Protein AF-A0A6C0EZQ1-F1 (afdb_monomer_lite)

Structure (mmCIF, N/CA/C/O backbone):
data_AF-A0A6C0EZQ1-F1
#
_entry.id   AF-A0A6C0EZQ1-F1
#
loop_
_atom_site.group_PDB
_atom_site.id
_atom_site.type_symbol
_atom_site.label_atom_id
_atom_site.label_alt_id
_atom_site.label_comp_id
_atom_site.label_asym_id
_atom_site.label_entity_id
_atom_site.label_seq_id
_atom_site.pdbx_PDB_ins_code
_atom_site.Cartn_x
_atom_site.Cartn_y
_atom_site.Cartn_z
_atom_site.occupancy
_atom_site.B_iso_or_equiv
_atom_site.auth_seq_id
_atom_site.auth_comp_id
_atom_site.auth_asym_id
_atom_site.auth_atom_id
_atom_site.pdbx_PDB_model_num
ATOM 1 N N . MET A 1 1 ? 36.640 -29.326 -42.070 1.00 34.00 1 MET A N 1
ATOM 2 C CA . MET A 1 1 ? 37.206 -28.057 -42.547 1.00 34.00 1 MET A CA 1
ATOM 3 C C . MET A 1 1 ? 36.224 -26.948 -42.187 1.00 34.00 1 MET A C 1
ATOM 5 O O . MET A 1 1 ? 35.207 -26.852 -42.849 1.00 34.00 1 MET A O 1
ATOM 9 N N . ASP A 1 2 ? 36.306 -26.171 -41.113 1.00 31.20 2 ASP A N 1
ATOM 10 C CA . ASP A 1 2 ? 37.111 -26.164 -39.890 1.00 31.20 2 ASP A CA 1
ATOM 11 C C . ASP A 1 2 ? 36.232 -25.531 -38.796 1.00 31.20 2 ASP A C 1
ATOM 13 O O . ASP A 1 2 ? 35.570 -24.521 -39.031 1.00 31.20 2 ASP A O 1
ATOM 17 N N . ARG A 1 3 ? 36.171 -26.154 -37.611 1.00 31.70 3 ARG A N 1
ATOM 18 C CA . ARG A 1 3 ? 35.520 -25.576 -36.426 1.00 31.70 3 ARG A CA 1
ATOM 19 C C . ARG A 1 3 ? 36.574 -24.779 -35.665 1.00 31.70 3 ARG A C 1
ATOM 21 O O . ARG A 1 3 ? 37.400 -25.371 -34.977 1.00 31.70 3 ARG A O 1
ATOM 28 N N . ASN A 1 4 ? 36.532 -23.455 -35.758 1.00 32.19 4 ASN A N 1
ATOM 29 C CA . ASN A 1 4 ? 37.376 -22.592 -34.936 1.00 32.19 4 ASN A CA 1
ATOM 30 C C . ASN A 1 4 ? 36.758 -22.441 -33.538 1.00 32.19 4 ASN A C 1
ATOM 32 O O . ASN A 1 4 ? 35.919 -21.577 -33.299 1.00 32.19 4 ASN A O 1
ATOM 36 N N . ASN A 1 5 ? 37.183 -23.310 -32.618 1.00 31.12 5 ASN A N 1
ATOM 37 C CA . ASN A 1 5 ? 37.014 -23.129 -31.178 1.00 31.12 5 ASN A CA 1
ATOM 38 C C . ASN A 1 5 ? 38.005 -22.061 -30.696 1.00 31.12 5 ASN A C 1
ATOM 40 O O . ASN A 1 5 ? 39.205 -22.319 -30.627 1.00 31.12 5 ASN A O 1
ATOM 44 N N . VAL A 1 6 ? 37.513 -20.878 -30.327 1.00 30.47 6 VAL A N 1
ATOM 45 C CA . VAL A 1 6 ? 38.309 -19.890 -29.587 1.00 30.47 6 VAL A CA 1
ATOM 46 C C . VAL A 1 6 ? 38.124 -20.155 -28.095 1.00 30.47 6 VAL A C 1
ATOM 48 O O . VAL A 1 6 ? 37.105 -19.815 -27.499 1.00 30.47 6 VAL A O 1
ATOM 51 N N . SER A 1 7 ? 39.112 -20.810 -27.494 1.00 25.14 7 SER A N 1
ATOM 52 C CA . SER A 1 7 ? 39.242 -20.987 -26.049 1.00 25.14 7 SER A CA 1
ATOM 53 C C . SER A 1 7 ? 39.845 -19.728 -25.421 1.00 25.14 7 SER A C 1
ATOM 55 O O . SER A 1 7 ? 41.022 -19.437 -25.636 1.00 25.14 7 SER A O 1
ATOM 57 N N . TYR A 1 8 ? 39.073 -18.994 -24.617 1.00 28.89 8 TYR A N 1
ATOM 58 C CA . TYR A 1 8 ? 39.618 -17.942 -23.756 1.00 28.89 8 TYR A CA 1
ATOM 59 C C . TYR A 1 8 ? 40.096 -18.546 -22.429 1.00 28.89 8 TYR A C 1
ATOM 61 O O . TYR A 1 8 ? 39.309 -19.064 -21.640 1.00 28.89 8 TYR A O 1
ATOM 69 N N . SER A 1 9 ? 41.407 -18.473 -22.200 1.00 27.52 9 SER A N 1
ATOM 70 C CA . SER A 1 9 ? 42.063 -18.758 -20.921 1.00 27.52 9 SER A CA 1
ATOM 71 C C . SER A 1 9 ? 41.805 -17.602 -19.946 1.00 27.52 9 SER A C 1
ATOM 73 O O . SER A 1 9 ? 42.216 -16.470 -20.203 1.00 27.52 9 SER A O 1
ATOM 75 N N . ILE A 1 10 ? 41.107 -17.867 -18.836 1.00 30.14 10 ILE A N 1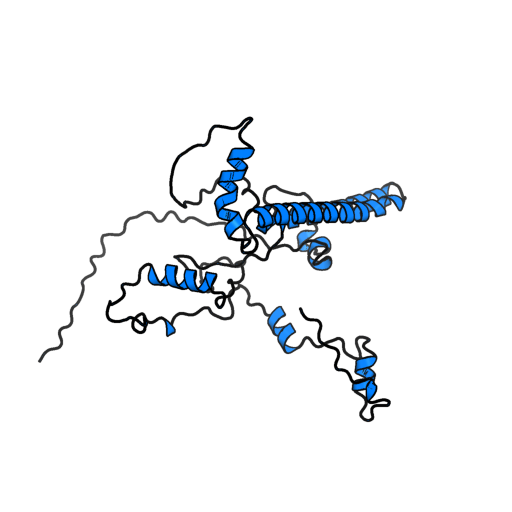
ATOM 76 C CA . ILE A 1 10 ? 40.959 -16.914 -17.728 1.00 30.14 10 ILE A CA 1
ATOM 77 C C . ILE A 1 10 ? 42.121 -17.139 -16.756 1.00 30.14 10 ILE A C 1
ATOM 79 O O . ILE A 1 10 ? 42.216 -18.179 -16.112 1.00 30.14 10 ILE A O 1
ATOM 83 N N . ASN A 1 11 ? 43.005 -16.146 -16.650 1.00 29.52 11 ASN A N 1
ATOM 84 C CA . ASN A 1 11 ? 44.080 -16.100 -15.661 1.00 29.52 11 ASN A CA 1
ATOM 85 C C . ASN A 1 11 ? 43.484 -15.827 -14.256 1.00 29.52 11 ASN A C 1
ATOM 87 O O . ASN A 1 11 ? 42.870 -14.773 -14.070 1.00 29.52 11 ASN A O 1
ATOM 91 N N . PRO A 1 12 ? 43.642 -16.724 -13.262 1.00 28.41 12 PRO A N 1
ATOM 92 C CA . PRO A 1 12 ? 42.919 -16.649 -11.988 1.00 28.41 12 PRO A CA 1
ATOM 93 C C . PRO A 1 12 ? 43.487 -15.648 -10.961 1.00 28.41 12 PRO A C 1
ATOM 95 O O . PRO A 1 12 ? 42.938 -15.527 -9.870 1.00 28.41 12 PRO A O 1
ATOM 98 N N . ASN A 1 13 ? 44.538 -14.884 -11.277 1.00 34.19 13 ASN A N 1
ATOM 99 C CA . ASN A 1 13 ? 45.285 -14.109 -10.271 1.00 34.19 13 ASN A CA 1
ATOM 100 C C . ASN A 1 13 ? 45.072 -12.585 -10.301 1.00 34.19 13 ASN A C 1
ATOM 102 O O . ASN A 1 13 ? 45.995 -11.818 -10.032 1.00 34.19 13 ASN A O 1
ATOM 106 N N . LYS A 1 14 ? 43.851 -12.108 -10.572 1.00 32.97 14 LYS A N 1
ATOM 107 C CA . LYS A 1 14 ? 43.517 -10.683 -10.384 1.00 32.97 14 LYS A CA 1
ATOM 108 C C . LYS A 1 14 ? 42.165 -10.493 -9.699 1.00 32.97 14 LYS A C 1
ATOM 110 O O . LYS A 1 14 ? 41.214 -9.992 -10.287 1.00 32.97 14 LYS A O 1
ATOM 115 N N . ILE A 1 15 ? 42.105 -10.891 -8.431 1.00 25.48 15 ILE A N 1
ATOM 116 C CA . ILE A 1 15 ? 41.024 -10.546 -7.502 1.00 25.48 15 ILE A CA 1
ATOM 117 C C . ILE A 1 15 ? 41.473 -9.293 -6.733 1.00 25.48 15 ILE A C 1
ATOM 119 O O . ILE A 1 15 ? 42.410 -9.391 -5.940 1.00 25.48 15 ILE A O 1
ATOM 123 N N . PRO A 1 16 ? 40.856 -8.110 -6.914 1.00 27.97 16 PRO A N 1
ATOM 124 C CA . PRO A 1 16 ? 41.032 -7.020 -5.968 1.00 27.97 16 PRO A CA 1
ATOM 125 C C . PRO A 1 16 ? 40.284 -7.384 -4.681 1.00 27.97 16 PRO A C 1
ATOM 127 O O . PRO A 1 16 ? 39.057 -7.335 -4.597 1.00 27.97 16 PRO A O 1
ATOM 130 N N . SER A 1 17 ? 41.055 -7.785 -3.679 1.00 32.91 17 SER A N 1
ATOM 131 C CA . SER A 1 17 ? 40.635 -8.043 -2.308 1.00 32.91 17 SER A CA 1
ATOM 132 C C . SER A 1 17 ? 40.110 -6.766 -1.644 1.00 32.91 17 SER A C 1
ATOM 134 O O . SER A 1 17 ? 40.896 -5.949 -1.167 1.00 32.91 17 SER A O 1
ATOM 136 N N . ASN A 1 18 ? 38.787 -6.591 -1.583 1.00 29.77 18 ASN A N 1
ATOM 137 C CA . ASN A 1 18 ? 38.162 -5.758 -0.550 1.00 29.77 18 ASN A CA 1
ATOM 138 C C . ASN A 1 18 ? 36.679 -6.106 -0.337 1.00 29.77 18 ASN A C 1
ATOM 140 O O . ASN A 1 18 ? 35.794 -5.263 -0.467 1.00 29.77 18 ASN A O 1
ATOM 144 N N . THR A 1 19 ? 36.379 -7.360 -0.000 1.00 27.53 19 THR A N 1
ATOM 145 C CA . THR A 1 19 ? 35.067 -7.723 0.552 1.00 27.53 19 THR A CA 1
ATOM 146 C C . THR A 1 19 ? 35.056 -7.410 2.044 1.00 27.53 19 THR A C 1
ATOM 148 O O . THR A 1 19 ? 35.249 -8.283 2.888 1.00 27.53 19 THR A O 1
ATOM 151 N N . LYS A 1 20 ? 34.826 -6.139 2.391 1.00 27.64 20 LYS A N 1
ATOM 152 C CA . LYS A 1 20 ? 34.217 -5.835 3.687 1.00 27.64 20 LYS A CA 1
ATOM 153 C C . LYS A 1 20 ? 32.767 -6.287 3.582 1.00 27.64 20 LYS A C 1
ATOM 155 O O . LYS A 1 20 ? 31.996 -5.702 2.828 1.00 27.64 20 LYS A O 1
ATOM 160 N N . ASN A 1 21 ? 32.425 -7.350 4.300 1.00 28.77 21 ASN A N 1
ATOM 161 C CA . ASN A 1 21 ? 31.054 -7.817 4.459 1.00 28.77 21 ASN A CA 1
ATOM 162 C C . ASN A 1 21 ? 30.258 -6.716 5.171 1.00 28.77 21 ASN A C 1
ATOM 164 O O . ASN A 1 21 ? 30.234 -6.641 6.398 1.00 28.77 21 ASN A O 1
ATOM 168 N N . VAL A 1 22 ? 29.668 -5.808 4.395 1.00 30.61 22 VAL A N 1
ATOM 169 C CA . VAL A 1 22 ? 28.733 -4.813 4.910 1.00 30.61 22 VAL A CA 1
ATOM 170 C C . VAL A 1 22 ? 27.429 -5.553 5.171 1.00 30.61 22 VAL A C 1
ATOM 172 O O . VAL A 1 22 ? 26.631 -5.783 4.266 1.00 30.61 22 VAL A O 1
ATOM 175 N N . PHE A 1 23 ? 27.230 -5.965 6.420 1.00 26.06 23 PHE A N 1
ATOM 176 C CA . PHE A 1 23 ? 25.913 -6.343 6.912 1.00 26.06 23 PHE A CA 1
ATOM 177 C C . PHE A 1 23 ? 25.040 -5.089 6.890 1.00 26.06 23 PHE A C 1
ATOM 179 O O . PHE A 1 23 ? 25.117 -4.244 7.779 1.00 26.06 23 PHE A O 1
ATOM 186 N N . TYR A 1 24 ? 24.231 -4.936 5.844 1.00 28.69 24 TYR A N 1
ATOM 187 C CA . TYR A 1 24 ? 23.183 -3.932 5.846 1.00 28.69 24 TYR A CA 1
ATOM 188 C C . TYR A 1 24 ? 22.074 -4.415 6.782 1.00 28.69 24 TYR A C 1
ATOM 190 O O . TYR A 1 24 ? 21.241 -5.237 6.404 1.00 28.69 24 TYR A O 1
ATOM 198 N N . THR A 1 25 ? 22.026 -3.884 8.000 1.00 23.06 25 THR A N 1
ATOM 199 C CA . THR A 1 25 ? 20.789 -3.863 8.781 1.00 23.06 25 THR A CA 1
ATOM 200 C C . THR A 1 25 ? 19.846 -2.856 8.123 1.00 23.06 25 THR A C 1
ATOM 202 O O . THR A 1 25 ? 19.685 -1.726 8.573 1.00 23.06 25 THR A O 1
ATOM 205 N N . GLN A 1 26 ? 19.237 -3.237 6.996 1.00 28.42 26 GLN A N 1
ATOM 206 C CA . GLN A 1 26 ? 18.136 -2.461 6.433 1.00 28.42 26 GLN A CA 1
ATOM 207 C C . GLN A 1 26 ? 16.946 -2.627 7.377 1.00 28.42 26 GLN A C 1
ATOM 209 O O . GLN A 1 26 ? 16.210 -3.614 7.314 1.00 28.42 26 GLN A O 1
ATOM 214 N N . LYS A 1 27 ? 16.798 -1.674 8.302 1.00 30.80 27 LYS A N 1
ATOM 215 C CA . LYS A 1 27 ? 15.613 -1.517 9.142 1.00 30.80 27 LYS A CA 1
ATOM 216 C C . LYS A 1 27 ? 14.459 -1.185 8.204 1.00 30.80 27 LYS A C 1
ATOM 218 O O . LYS A 1 27 ? 14.244 -0.035 7.843 1.00 30.80 27 LYS A O 1
ATOM 223 N N . SER A 1 28 ? 13.779 -2.225 7.741 1.00 35.06 28 SER A N 1
ATOM 224 C CA . SER A 1 28 ? 12.567 -2.089 6.954 1.00 35.06 28 SER A CA 1
ATOM 225 C C . SER A 1 28 ? 11.542 -1.303 7.758 1.00 35.06 28 SER A C 1
ATOM 227 O O . SER A 1 28 ? 11.060 -1.781 8.786 1.00 35.06 28 SER A O 1
ATOM 229 N N . SER A 1 29 ? 11.210 -0.111 7.279 1.00 45.50 29 SER A N 1
ATOM 230 C CA . SER A 1 29 ? 10.079 0.669 7.758 1.00 45.50 29 SER A CA 1
ATOM 231 C C . SER A 1 29 ? 8.803 -0.075 7.385 1.00 45.50 29 SER A C 1
ATOM 233 O O . SER A 1 29 ? 8.419 -0.101 6.219 1.00 45.50 29 SER A O 1
ATOM 235 N N . ILE A 1 30 ? 8.150 -0.712 8.354 1.00 53.88 30 ILE A N 1
ATOM 236 C CA . ILE A 1 30 ? 6.760 -1.127 8.166 1.00 53.88 30 ILE A CA 1
ATOM 237 C C . ILE A 1 30 ? 5.984 0.161 7.883 1.00 53.88 30 ILE A C 1
ATOM 239 O O . ILE A 1 30 ? 5.943 1.056 8.721 1.00 53.88 30 ILE A O 1
ATOM 243 N N . HIS A 1 31 ? 5.430 0.282 6.680 1.00 65.75 31 HIS A N 1
ATOM 244 C CA . HIS A 1 31 ? 4.627 1.432 6.292 1.00 65.75 31 HIS A CA 1
ATOM 245 C C . HIS A 1 31 ? 3.318 1.415 7.097 1.00 65.75 31 HIS A C 1
ATOM 247 O O . HIS A 1 31 ? 2.424 0.612 6.823 1.00 65.75 31 HIS A O 1
ATOM 253 N N . GLU A 1 32 ? 3.232 2.230 8.151 1.00 75.25 32 GLU A N 1
ATOM 254 C CA . GLU A 1 32 ? 2.050 2.300 9.010 1.00 75.25 32 GLU A CA 1
ATOM 255 C C . GLU A 1 32 ? 1.075 3.377 8.526 1.00 75.25 32 GLU A C 1
ATOM 257 O O . GLU A 1 32 ? 1.410 4.556 8.488 1.00 75.25 32 GLU A O 1
ATOM 262 N N . ASN A 1 33 ? -0.168 2.975 8.249 1.00 83.88 33 ASN A N 1
ATOM 263 C CA . ASN A 1 33 ? -1.260 3.903 7.962 1.00 83.88 33 ASN A CA 1
ATOM 264 C C . ASN A 1 33 ? -1.617 4.777 9.157 1.00 83.88 33 ASN A C 1
ATOM 266 O O . ASN A 1 33 ? -1.475 4.363 10.308 1.00 83.88 33 ASN A O 1
ATOM 270 N N . TYR A 1 34 ? -2.133 5.972 8.880 1.00 89.31 34 TYR A N 1
ATOM 271 C CA . TYR A 1 34 ? -2.698 6.834 9.910 1.00 89.31 34 TYR A CA 1
ATOM 272 C C . TYR A 1 34 ? -3.881 6.177 10.622 1.00 89.31 34 TYR A C 1
ATOM 274 O O . TYR A 1 34 ? -4.656 5.436 10.013 1.00 89.31 34 TYR A O 1
ATOM 282 N N . TRP A 1 35 ? -4.083 6.536 11.889 1.00 89.81 35 TRP A N 1
ATOM 283 C CA . TRP A 1 35 ? -5.180 6.008 12.699 1.00 89.81 35 TRP A CA 1
ATOM 284 C C . TRP A 1 35 ? -6.576 6.250 12.122 1.00 89.81 35 TRP A C 1
ATOM 286 O O . TRP A 1 35 ? -7.453 5.409 12.290 1.00 89.81 35 TRP A O 1
ATOM 296 N N . PHE A 1 36 ? -6.782 7.352 11.400 1.00 89.94 36 PHE A N 1
ATOM 297 C CA . PHE A 1 36 ? -8.061 7.653 10.754 1.00 89.94 36 PHE A CA 1
ATOM 298 C C . PHE A 1 36 ? -8.275 6.891 9.435 1.00 89.94 36 PHE A C 1
ATOM 300 O O . PHE A 1 36 ? -9.391 6.865 8.928 1.00 89.94 36 PHE A O 1
ATOM 307 N N . GLN A 1 37 ? -7.229 6.279 8.866 1.00 86.00 37 GLN A N 1
ATOM 308 C CA . GLN A 1 37 ? -7.329 5.437 7.666 1.00 86.00 37 GLN A CA 1
ATOM 309 C C . GLN A 1 37 ? -7.591 3.975 8.036 1.00 86.00 37 GLN A C 1
ATOM 311 O O . GLN A 1 37 ? -8.386 3.303 7.388 1.00 86.00 37 GLN A O 1
ATOM 316 N N . ASP A 1 38 ? -6.911 3.483 9.073 1.00 83.38 38 ASP A N 1
ATOM 317 C CA . ASP A 1 38 ? -7.049 2.110 9.558 1.00 83.38 38 ASP A CA 1
ATOM 318 C C . ASP A 1 38 ? -6.876 2.066 11.077 1.00 83.38 38 ASP A C 1
ATOM 320 O O . ASP A 1 38 ? -5.784 1.829 11.596 1.00 83.38 38 ASP A O 1
ATOM 324 N N . LEU A 1 39 ? -7.969 2.311 11.798 1.00 87.25 39 LEU A N 1
ATOM 325 C CA . LEU A 1 39 ? -7.995 2.369 13.260 1.00 87.25 39 LEU A CA 1
ATOM 326 C C . LEU A 1 39 ? -7.553 1.041 13.900 1.00 87.25 39 LEU A C 1
ATOM 328 O O . LEU A 1 39 ? -6.798 1.034 14.873 1.00 87.25 39 LEU A O 1
ATOM 332 N N . GLY A 1 40 ? -7.999 -0.086 13.337 1.00 83.62 40 GLY A N 1
ATOM 333 C CA . GLY A 1 40 ? -7.769 -1.423 13.885 1.00 83.62 40 GLY A CA 1
ATOM 334 C C . GLY A 1 40 ? -6.290 -1.799 13.896 1.00 83.62 40 GLY A C 1
ATOM 335 O O . GLY A 1 40 ? -5.734 -2.109 14.949 1.00 83.62 40 GLY A O 1
ATOM 336 N N . ASN A 1 41 ? -5.621 -1.707 12.743 1.00 82.94 41 ASN A N 1
ATOM 337 C CA . ASN A 1 41 ? -4.222 -2.138 12.621 1.00 82.94 41 ASN A CA 1
ATOM 338 C C . ASN A 1 41 ? -3.202 -1.097 13.100 1.00 82.94 41 ASN A C 1
ATOM 340 O O . ASN A 1 41 ? -2.040 -1.428 13.370 1.00 82.94 41 ASN A O 1
ATOM 344 N N . SER A 1 42 ? -3.593 0.175 13.158 1.00 83.06 42 SER A N 1
ATOM 345 C CA . SER A 1 42 ? -2.722 1.242 13.646 1.00 83.06 42 SER A CA 1
ATOM 346 C C . SER A 1 42 ? -2.832 1.424 15.158 1.00 83.06 42 SER A C 1
ATOM 348 O O . SER A 1 42 ? -1.801 1.551 15.797 1.00 83.06 42 SER A O 1
ATOM 350 N N . VAL A 1 43 ? -4.013 1.409 15.774 1.00 87.81 43 VAL A N 1
ATOM 351 C CA . VAL A 1 43 ? -4.152 1.723 17.206 1.00 87.81 43 VAL A CA 1
ATOM 352 C C . VAL A 1 43 ? -4.262 0.457 18.048 1.00 87.81 43 VAL A C 1
ATOM 354 O O . VAL A 1 43 ? -3.580 0.356 19.063 1.00 87.81 43 VAL A O 1
ATOM 357 N N . PHE A 1 44 ? -5.055 -0.525 17.610 1.00 86.00 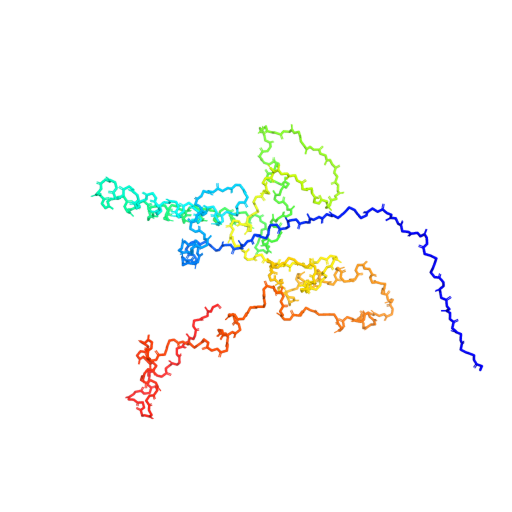44 PHE A N 1
ATOM 358 C CA . PHE A 1 44 ? -5.416 -1.699 18.418 1.00 86.00 44 PHE A CA 1
ATOM 359 C C . PHE A 1 44 ? -4.594 -2.960 18.128 1.00 86.00 44 PHE A C 1
ATOM 361 O O . PHE A 1 44 ? -4.859 -4.016 18.699 1.00 86.00 44 PHE A O 1
ATOM 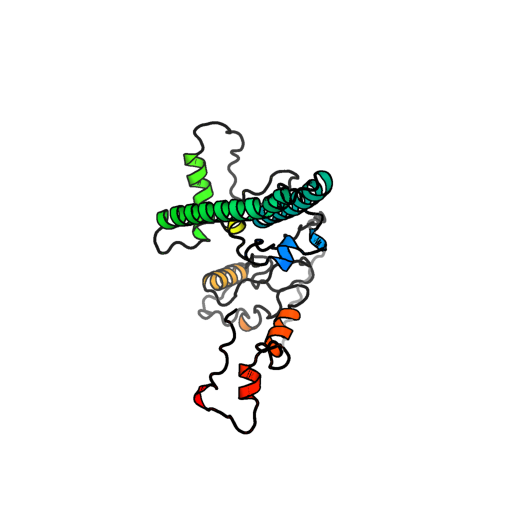368 N N . ASN A 1 45 ? -3.580 -2.870 17.268 1.00 85.69 45 ASN A N 1
ATOM 369 C CA . ASN A 1 45 ? -2.695 -3.996 16.996 1.00 85.69 45 ASN A CA 1
ATOM 370 C C . ASN A 1 45 ? -1.768 -4.275 18.197 1.00 85.69 45 ASN A C 1
ATOM 372 O O . ASN A 1 45 ? -1.016 -3.398 18.634 1.00 85.69 45 ASN A O 1
ATOM 376 N N . LEU A 1 46 ? -1.798 -5.518 18.684 1.00 82.31 46 LEU A N 1
ATOM 377 C CA . LEU A 1 46 ? -1.038 -5.983 19.845 1.00 82.31 46 LEU A CA 1
ATOM 378 C C . LEU A 1 46 ? 0.482 -5.856 19.662 1.00 82.31 46 LEU A C 1
ATOM 380 O O . LEU A 1 46 ? 1.175 -5.465 20.600 1.00 82.31 46 LEU A O 1
ATOM 384 N N . ASP A 1 47 ? 0.992 -6.079 18.448 1.00 83.31 47 ASP A N 1
ATOM 385 C CA . ASP A 1 47 ? 2.427 -5.979 18.135 1.00 83.31 47 ASP A CA 1
ATOM 386 C C . ASP A 1 47 ? 2.961 -4.553 18.320 1.00 83.31 47 ASP A C 1
ATOM 388 O O . ASP A 1 47 ? 4.157 -4.327 18.514 1.00 83.31 47 ASP A O 1
ATOM 392 N N . LYS A 1 48 ? 2.063 -3.565 18.265 1.00 84.00 48 LYS A N 1
ATOM 393 C CA . LYS A 1 48 ? 2.388 -2.144 18.371 1.00 84.00 48 LYS A CA 1
ATOM 394 C C . LYS A 1 48 ? 1.978 -1.531 19.710 1.00 84.00 48 LYS A C 1
ATOM 396 O O . LYS A 1 48 ? 2.237 -0.346 19.928 1.00 84.00 48 LYS A O 1
ATOM 401 N N . ALA A 1 49 ? 1.392 -2.318 20.615 1.00 82.06 49 ALA A N 1
ATOM 402 C CA . ALA A 1 49 ? 0.861 -1.845 21.892 1.00 82.06 49 ALA A CA 1
ATOM 403 C C . ALA A 1 49 ? 1.930 -1.173 22.773 1.00 82.06 49 ALA A C 1
ATOM 405 O O . ALA A 1 49 ? 1.658 -0.173 23.427 1.00 82.06 49 ALA A O 1
ATOM 406 N N . LEU A 1 50 ? 3.173 -1.666 22.743 1.00 85.44 50 LEU A N 1
ATOM 407 C CA . LEU A 1 50 ? 4.283 -1.100 23.525 1.00 85.44 50 LEU A CA 1
ATOM 408 C C . LEU A 1 50 ? 5.032 0.040 22.805 1.00 85.44 50 LEU A C 1
ATOM 410 O O . LEU A 1 50 ? 5.908 0.678 23.387 1.00 85.44 50 LEU A O 1
ATOM 414 N N . LYS A 1 51 ? 4.684 0.341 21.548 1.00 86.00 51 LYS A N 1
ATOM 415 C CA . LYS A 1 51 ? 5.276 1.431 20.755 1.00 86.00 51 LYS A CA 1
ATOM 416 C C . LYS A 1 51 ? 4.452 2.708 20.953 1.00 86.00 51 LYS A C 1
ATOM 418 O O . LYS A 1 51 ? 3.652 3.077 20.095 1.00 86.00 51 LYS A O 1
ATOM 423 N N . ILE A 1 52 ? 4.619 3.334 22.120 1.00 88.62 52 ILE A N 1
ATOM 424 C CA . ILE A 1 52 ? 3.825 4.497 22.573 1.00 88.62 52 ILE A CA 1
ATOM 425 C C . ILE A 1 52 ? 4.595 5.821 22.560 1.00 88.62 52 ILE A C 1
ATOM 427 O O . ILE A 1 52 ? 3.989 6.884 22.472 1.00 88.62 52 ILE A O 1
ATOM 431 N N . PHE A 1 53 ? 5.927 5.774 22.617 1.00 87.25 53 PHE A N 1
ATOM 432 C CA . PHE A 1 53 ? 6.762 6.974 22.623 1.00 87.25 53 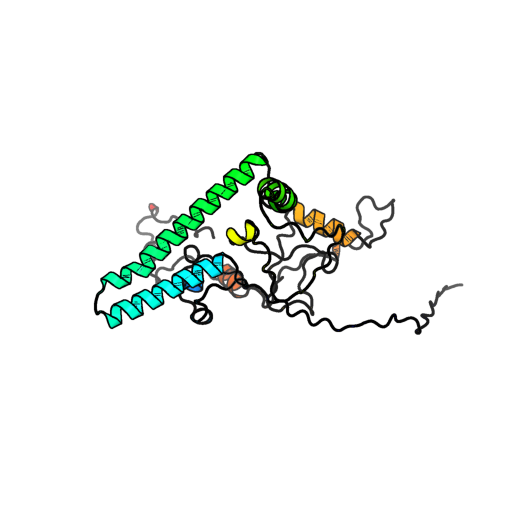PHE A CA 1
ATOM 433 C C . PHE A 1 53 ? 7.241 7.308 21.206 1.00 87.25 53 PHE A C 1
ATOM 435 O O . PHE A 1 53 ? 7.848 6.446 20.562 1.00 87.25 53 PHE A O 1
ATOM 442 N N . PRO A 1 54 ? 6.996 8.533 20.705 1.00 84.12 54 PRO A N 1
ATOM 443 C CA . PRO A 1 54 ? 7.482 8.939 19.396 1.00 84.12 54 PRO A CA 1
ATOM 444 C C . PRO A 1 54 ? 9.012 9.046 19.416 1.00 84.12 54 PRO A C 1
ATOM 446 O O . PRO A 1 54 ? 9.577 9.803 20.200 1.00 84.12 54 PRO A O 1
ATOM 449 N N . ASN A 1 55 ? 9.679 8.316 18.520 1.00 81.94 55 ASN A N 1
ATOM 450 C CA . ASN A 1 55 ? 11.133 8.369 18.347 1.00 81.94 55 ASN A CA 1
ATOM 451 C C . ASN A 1 55 ? 11.509 9.046 17.025 1.00 81.94 55 ASN A C 1
ATOM 453 O O . ASN A 1 55 ? 10.731 9.048 16.072 1.00 81.94 55 ASN A O 1
ATOM 457 N N . ASN A 1 56 ? 12.734 9.571 16.934 1.00 75.38 56 ASN A N 1
ATOM 458 C CA . ASN A 1 56 ? 13.239 10.217 15.713 1.00 75.38 56 ASN A CA 1
ATOM 459 C C . ASN A 1 56 ? 13.341 9.256 14.519 1.00 75.38 56 ASN A C 1
ATOM 461 O O . ASN A 1 56 ? 13.204 9.690 13.380 1.00 75.38 56 ASN A O 1
ATOM 465 N N . ASP A 1 57 ? 13.506 7.962 14.792 1.00 75.31 57 ASP A N 1
ATOM 466 C CA . ASP A 1 57 ? 13.546 6.892 13.792 1.00 75.31 57 ASP A CA 1
ATOM 467 C C . ASP A 1 57 ? 12.166 6.513 13.229 1.00 75.31 57 ASP A C 1
ATOM 469 O O . ASP A 1 57 ? 12.091 5.697 12.311 1.00 75.31 57 ASP A O 1
ATOM 473 N N . MET A 1 58 ? 11.079 7.020 13.820 1.00 72.44 58 MET A N 1
ATOM 474 C CA . MET A 1 58 ? 9.718 6.733 13.373 1.00 72.44 58 MET A CA 1
ATOM 475 C C . MET A 1 58 ? 9.310 7.684 12.253 1.00 72.44 58 MET A C 1
ATOM 477 O O . MET A 1 58 ? 9.617 8.876 12.289 1.00 72.44 58 MET A O 1
ATOM 481 N N . THR A 1 59 ? 8.549 7.165 11.299 1.00 81.19 59 THR A N 1
ATOM 482 C CA . THR A 1 59 ? 7.831 7.972 10.311 1.00 81.19 59 THR A CA 1
ATOM 483 C C . THR A 1 59 ? 6.813 8.881 10.997 1.00 81.19 59 THR A C 1
ATOM 485 O O . THR A 1 59 ? 6.339 8.604 12.105 1.00 81.19 59 THR A O 1
ATOM 488 N N . TYR A 1 60 ? 6.430 9.973 10.342 1.00 82.88 60 TYR A N 1
ATOM 489 C CA . TYR A 1 60 ? 5.431 10.879 10.898 1.00 82.88 60 TYR A CA 1
ATOM 490 C C . TYR A 1 60 ? 4.083 10.199 11.216 1.00 82.88 60 TYR A C 1
ATOM 492 O O . TYR A 1 60 ? 3.521 10.449 12.283 1.00 82.88 60 TYR A O 1
ATOM 500 N N . ALA A 1 61 ? 3.598 9.285 10.367 1.00 83.88 61 ALA A N 1
ATOM 501 C CA . ALA A 1 61 ? 2.379 8.520 10.648 1.00 83.88 61 ALA A CA 1
ATOM 502 C C . ALA A 1 61 ? 2.519 7.654 11.912 1.00 83.88 61 ALA A C 1
ATOM 504 O O . ALA A 1 61 ? 1.645 7.668 12.779 1.00 83.88 61 ALA A O 1
ATOM 505 N N . GLU A 1 62 ? 3.660 6.979 12.087 1.00 85.62 62 GLU A N 1
ATOM 506 C CA . GLU A 1 62 ? 3.964 6.227 13.309 1.00 85.62 62 GLU A CA 1
ATOM 507 C C . GLU A 1 62 ? 4.031 7.128 14.547 1.00 85.62 62 GLU A C 1
ATOM 509 O O . GLU A 1 62 ? 3.547 6.729 15.605 1.00 85.62 62 GLU A O 1
ATOM 514 N N . LYS A 1 63 ? 4.588 8.341 14.436 1.00 88.75 63 LYS A N 1
ATOM 515 C CA . LYS A 1 63 ? 4.632 9.318 15.540 1.00 88.75 63 LYS A CA 1
ATOM 516 C C . LYS A 1 63 ? 3.226 9.734 15.967 1.00 88.75 63 LYS A C 1
ATOM 518 O O . LYS A 1 63 ? 2.928 9.723 17.159 1.00 88.75 63 LYS A O 1
ATOM 523 N N . ILE A 1 64 ? 2.358 10.050 15.005 1.00 91.25 64 ILE A N 1
ATOM 524 C CA . ILE A 1 64 ? 0.960 10.416 15.266 1.00 91.25 64 ILE A CA 1
ATOM 525 C C . ILE A 1 64 ? 0.190 9.241 15.878 1.00 91.25 64 ILE A C 1
ATOM 527 O O . ILE A 1 64 ? -0.492 9.416 16.886 1.00 91.25 64 ILE A O 1
ATOM 531 N N . ASN A 1 65 ? 0.349 8.031 15.342 1.00 91.44 65 ASN A N 1
ATOM 532 C CA . ASN A 1 65 ? -0.293 6.839 15.897 1.00 91.44 65 ASN A CA 1
ATOM 533 C C . ASN A 1 65 ? 0.202 6.528 17.316 1.00 91.44 65 ASN A C 1
ATOM 535 O O . ASN A 1 65 ? -0.603 6.211 18.187 1.00 91.44 65 ASN A O 1
ATOM 539 N N . SER A 1 66 ? 1.508 6.656 17.570 1.00 91.88 66 SER A N 1
ATOM 540 C CA . SER A 1 66 ? 2.095 6.446 18.902 1.00 91.88 66 SER A CA 1
ATOM 541 C C . SER A 1 66 ? 1.544 7.458 19.912 1.00 91.88 66 SER A C 1
ATOM 543 O O . SER A 1 66 ? 1.187 7.075 21.023 1.00 91.88 66 SER A O 1
ATOM 545 N N . LEU A 1 67 ? 1.374 8.722 19.503 1.00 93.31 67 LEU A N 1
ATOM 546 C CA . LEU A 1 67 ? 0.762 9.771 20.325 1.00 93.31 67 LEU A CA 1
ATOM 547 C C . LEU A 1 67 ? -0.703 9.462 20.675 1.00 93.31 67 LEU A C 1
ATOM 549 O O . LEU A 1 67 ? -1.118 9.657 21.817 1.00 93.31 67 LEU A O 1
ATOM 553 N N . VAL A 1 68 ? -1.478 8.951 19.716 1.00 94.44 68 VAL A N 1
ATOM 554 C CA . VAL A 1 68 ? -2.869 8.528 19.946 1.00 94.44 68 VAL A CA 1
ATOM 555 C C . VAL A 1 68 ? -2.942 7.300 20.860 1.00 94.44 68 VAL A C 1
ATOM 557 O O . VAL A 1 68 ? -3.788 7.245 21.747 1.00 94.44 68 VAL A O 1
ATOM 560 N N . ARG A 1 69 ? -2.035 6.326 20.720 1.00 93.88 69 ARG A N 1
ATOM 561 C CA . ARG A 1 69 ? -1.965 5.187 21.656 1.00 93.88 69 ARG A CA 1
ATOM 562 C C . ARG A 1 69 ? -1.639 5.658 23.072 1.00 93.88 69 ARG A C 1
ATOM 564 O O . ARG A 1 69 ? -2.314 5.271 24.021 1.00 93.88 69 ARG A O 1
ATOM 571 N N . LEU A 1 70 ? -0.646 6.538 23.210 1.00 94.62 70 LEU A N 1
ATOM 572 C CA . LEU A 1 70 ? -0.261 7.122 24.492 1.00 94.62 70 LEU A CA 1
ATOM 573 C C . LEU A 1 70 ? -1.440 7.834 25.172 1.00 94.62 70 LEU A C 1
ATOM 575 O O . LEU A 1 70 ? -1.647 7.653 26.371 1.00 94.62 70 LEU A O 1
ATOM 579 N N . SER A 1 71 ? -2.239 8.600 24.422 1.00 95.50 71 SER A N 1
ATOM 580 C CA . SER A 1 71 ? -3.392 9.313 24.984 1.00 95.50 71 SER A CA 1
ATOM 581 C C . SER A 1 71 ? -4.504 8.376 25.464 1.00 95.50 71 SER A C 1
ATOM 583 O O . SER A 1 71 ? -5.132 8.668 26.482 1.00 95.50 71 SER A O 1
ATOM 585 N N . ILE A 1 72 ? -4.705 7.227 24.807 1.00 94.69 72 ILE A N 1
ATOM 586 C CA . ILE A 1 72 ? -5.628 6.177 25.269 1.00 94.69 72 ILE A CA 1
ATOM 587 C C . ILE A 1 72 ? -5.147 5.590 26.600 1.00 94.69 72 ILE A C 1
ATOM 589 O O . ILE A 1 72 ? -5.934 5.498 27.542 1.00 94.69 72 ILE A O 1
ATOM 593 N N . TYR A 1 73 ? -3.860 5.242 26.710 1.00 94.06 73 TYR A N 1
ATOM 594 C CA . TYR A 1 73 ? -3.306 4.690 27.951 1.00 94.06 73 TYR A CA 1
ATOM 595 C C . TYR A 1 73 ? -3.389 5.685 29.110 1.00 94.06 73 TYR A C 1
ATOM 597 O O . TYR A 1 73 ? -3.841 5.324 30.195 1.00 94.06 73 TYR A O 1
ATOM 605 N N . ILE A 1 74 ? -3.021 6.947 28.876 1.00 95.19 74 ILE A N 1
ATOM 606 C CA . ILE A 1 74 ? -3.121 8.007 29.886 1.00 95.19 74 ILE A CA 1
ATOM 607 C C . ILE A 1 74 ? -4.583 8.231 30.294 1.00 95.19 74 ILE A C 1
ATOM 609 O O . ILE A 1 74 ? -4.870 8.307 31.486 1.00 95.19 74 ILE A O 1
ATOM 613 N N . GLY A 1 75 ? -5.512 8.282 29.334 1.00 95.56 75 GLY A N 1
ATOM 614 C CA . GLY A 1 75 ? -6.940 8.446 29.612 1.00 95.56 75 GLY A CA 1
ATOM 615 C C . GLY A 1 75 ? -7.504 7.325 30.488 1.00 95.56 75 GLY A C 1
ATOM 616 O O . GLY A 1 75 ? -8.194 7.603 31.467 1.00 95.56 75 GLY A O 1
ATOM 617 N N . LEU A 1 76 ? -7.157 6.067 30.194 1.00 94.50 76 LEU A N 1
ATOM 618 C CA . LEU A 1 76 ? -7.583 4.910 30.989 1.00 94.50 76 LEU A CA 1
ATOM 619 C C . LEU A 1 76 ? -6.975 4.913 32.398 1.00 94.50 76 LEU A C 1
ATOM 621 O O . LEU A 1 76 ? -7.702 4.731 33.374 1.00 94.50 76 LEU A O 1
ATOM 625 N N . ILE A 1 77 ? -5.666 5.157 32.519 1.00 95.44 77 ILE A N 1
ATOM 626 C CA . ILE A 1 77 ? -4.970 5.183 33.815 1.00 95.44 77 ILE A CA 1
ATOM 627 C C . ILE A 1 77 ? -5.528 6.298 34.708 1.00 95.44 77 ILE A C 1
ATOM 629 O O . ILE A 1 77 ? -5.851 6.050 35.869 1.00 95.44 77 ILE A O 1
ATOM 633 N N . LEU A 1 78 ? -5.697 7.512 34.172 1.00 95.38 78 LEU A N 1
ATOM 634 C CA . LEU A 1 78 ? -6.250 8.641 34.925 1.00 95.38 78 LEU A CA 1
ATOM 635 C C . LEU A 1 78 ? -7.722 8.418 35.291 1.00 95.38 78 LEU A C 1
ATOM 637 O O . LEU A 1 78 ? -8.121 8.719 36.415 1.00 95.38 78 LEU A O 1
ATOM 641 N N . SER A 1 79 ? -8.521 7.848 34.383 1.00 94.94 79 SER A N 1
ATOM 642 C CA . SER A 1 79 ? -9.920 7.517 34.667 1.00 94.94 79 SER A CA 1
ATOM 643 C C . SER A 1 79 ? -10.049 6.519 35.818 1.00 94.94 79 SER A C 1
ATOM 645 O O . SER A 1 79 ? -10.963 6.662 36.628 1.00 94.94 79 SER A O 1
ATOM 647 N N . LEU A 1 80 ? -9.154 5.529 35.904 1.00 95.50 80 LEU A N 1
ATOM 648 C CA . LEU A 1 80 ? -9.132 4.550 36.995 1.00 95.50 80 LEU A CA 1
ATOM 649 C C . LEU A 1 80 ? -8.650 5.171 38.310 1.00 95.50 80 LEU A C 1
ATOM 651 O O . LEU A 1 80 ? -9.245 4.923 39.353 1.00 95.50 80 LEU A O 1
ATOM 655 N N . PHE A 1 81 ? -7.603 5.998 38.266 1.00 96.38 81 PHE A N 1
ATOM 656 C CA . PHE A 1 81 ? -6.999 6.572 39.471 1.00 96.38 81 PHE A CA 1
ATOM 657 C C . PHE A 1 81 ? -7.891 7.620 40.149 1.00 96.38 81 PHE A C 1
ATOM 659 O O . PHE A 1 81 ? -7.989 7.659 41.371 1.00 96.38 81 PHE A O 1
ATOM 666 N N . TYR A 1 82 ? -8.568 8.456 39.357 1.00 95.19 82 TYR A N 1
ATOM 667 C CA . TYR A 1 82 ? -9.434 9.527 39.860 1.00 95.19 82 TYR A CA 1
ATOM 668 C C . TYR A 1 82 ? -10.926 9.166 39.854 1.00 95.19 82 TYR A C 1
ATOM 670 O O . TYR A 1 82 ? -11.748 9.988 40.254 1.00 95.19 82 TYR A O 1
ATOM 678 N N . SER A 1 83 ? -11.290 7.966 39.381 1.00 92.69 83 SER A N 1
ATOM 679 C CA . SER A 1 83 ? -12.677 7.493 39.251 1.00 92.69 83 SER A CA 1
ATOM 680 C C . SER A 1 83 ? -13.606 8.490 38.532 1.00 92.69 83 SER A C 1
ATOM 682 O O . SER A 1 83 ? -14.792 8.601 38.849 1.00 92.69 83 SER A O 1
ATOM 684 N N . ASN A 1 84 ? -13.070 9.235 37.562 1.00 93.75 84 ASN A N 1
ATOM 685 C CA . ASN A 1 84 ? -13.803 10.258 36.826 1.00 93.75 84 ASN A CA 1
ATOM 686 C C . ASN A 1 84 ? -13.757 9.964 35.323 1.00 93.75 84 ASN A C 1
ATOM 688 O O . ASN A 1 84 ? -12.690 9.954 34.709 1.00 93.75 84 ASN A O 1
ATOM 692 N N . TYR A 1 85 ? -14.929 9.769 34.718 1.00 93.56 85 TYR A N 1
ATOM 693 C CA . TYR A 1 85 ? -15.056 9.483 33.288 1.00 93.56 85 TYR A CA 1
ATOM 694 C C . TYR A 1 85 ? -14.608 10.656 32.404 1.00 93.56 85 TYR A C 1
ATOM 696 O O . TYR A 1 85 ? -14.347 10.457 31.219 1.00 93.56 85 TYR A O 1
ATOM 704 N N . LEU A 1 86 ? -14.475 11.869 32.958 1.00 93.50 86 LEU A N 1
ATOM 705 C CA . LEU A 1 86 ? -14.023 13.048 32.217 1.00 93.50 86 LEU A CA 1
ATOM 706 C C . LEU A 1 86 ? -12.630 12.840 31.585 1.00 93.50 86 LEU A C 1
ATOM 708 O O . LEU A 1 86 ? -12.336 13.397 30.530 1.00 93.50 86 LEU A O 1
ATOM 712 N N . PHE A 1 87 ? -11.789 11.982 32.172 1.00 94.62 87 PHE A N 1
ATOM 713 C CA . PHE A 1 87 ? -10.471 11.645 31.624 1.00 94.62 87 PHE A CA 1
ATOM 714 C C . PHE A 1 87 ? -10.531 10.779 30.353 1.00 94.62 87 PHE A C 1
ATOM 716 O O . PHE A 1 87 ? -9.579 10.782 29.572 1.00 94.62 87 PHE A O 1
ATOM 723 N N . LEU A 1 88 ? -11.655 10.110 30.068 1.00 94.50 88 LEU A N 1
ATOM 724 C CA . LEU A 1 88 ? -11.846 9.360 28.819 1.00 94.50 88 LEU A CA 1
ATOM 725 C C . LEU A 1 88 ? -12.014 10.271 27.589 1.00 94.50 88 LEU A C 1
ATOM 727 O O . LEU A 1 88 ? -11.892 9.792 26.463 1.00 94.50 88 LEU A O 1
ATOM 731 N N . TYR A 1 89 ? -12.217 11.583 27.769 1.00 95.50 89 TYR A N 1
ATOM 732 C CA . TYR A 1 89 ? -12.220 12.545 26.658 1.00 95.50 89 TYR A CA 1
ATOM 733 C C . TYR A 1 89 ? -10.815 12.867 26.124 1.00 95.50 89 TYR A C 1
ATOM 735 O O . TYR A 1 89 ? -10.692 13.319 24.986 1.00 95.50 89 TYR A O 1
ATOM 743 N N . ILE A 1 90 ? -9.751 12.604 26.895 1.00 95.75 90 ILE A N 1
ATOM 744 C CA . ILE A 1 90 ? -8.355 12.850 26.489 1.00 95.75 90 ILE A CA 1
ATOM 745 C C . ILE A 1 90 ? -8.023 12.225 25.120 1.00 95.75 90 ILE A C 1
ATOM 747 O O . ILE A 1 90 ? -7.580 12.964 24.235 1.00 95.75 90 ILE A O 1
ATOM 751 N N . PRO A 1 91 ? -8.241 10.915 24.877 1.00 95.00 91 PRO A N 1
ATOM 752 C CA . PRO A 1 91 ? -7.939 10.319 23.577 1.00 95.00 91 PRO A CA 1
ATOM 753 C C . PRO A 1 91 ? -8.740 10.932 22.425 1.00 95.00 91 PRO A C 1
ATOM 755 O O . PRO A 1 91 ? -8.183 11.125 21.346 1.00 95.00 91 PRO A O 1
ATOM 758 N N . ILE A 1 92 ? -10.002 11.308 22.655 1.00 94.81 92 ILE A N 1
ATOM 759 C CA . ILE A 1 92 ? -10.862 11.927 21.635 1.00 94.81 92 ILE A CA 1
ATOM 760 C C . ILE A 1 92 ? -10.308 13.298 21.229 1.00 94.81 92 ILE A C 1
ATOM 762 O O . ILE A 1 92 ? -10.167 13.587 20.042 1.00 94.81 92 ILE A O 1
ATOM 766 N N . ILE A 1 93 ? -9.933 14.127 22.206 1.00 96.00 93 ILE A N 1
ATOM 767 C CA . ILE A 1 93 ? -9.352 15.453 21.954 1.00 96.00 93 ILE A CA 1
ATOM 768 C C . ILE A 1 93 ? -8.030 15.323 21.186 1.00 96.00 93 ILE A C 1
ATOM 770 O O . ILE A 1 93 ? -7.805 16.050 20.219 1.00 96.00 93 ILE A O 1
ATOM 774 N N . VAL A 1 94 ? -7.171 14.371 21.565 1.00 95.62 94 VAL A N 1
ATOM 775 C CA . VAL A 1 94 ? -5.894 14.127 20.874 1.00 95.62 94 VAL A CA 1
ATOM 776 C C . VAL A 1 94 ? -6.115 13.619 19.446 1.00 95.62 94 VAL A C 1
ATOM 778 O O . VAL A 1 94 ? -5.419 14.060 18.531 1.00 95.62 94 VAL A O 1
ATOM 781 N N . MET A 1 95 ? -7.096 12.745 19.214 1.00 94.50 95 MET A N 1
ATOM 782 C CA . MET A 1 95 ? -7.472 12.321 17.863 1.00 94.50 95 MET A CA 1
ATOM 783 C C . MET A 1 95 ? -7.913 13.521 17.009 1.00 94.50 95 MET A C 1
ATOM 785 O O . MET A 1 95 ? -7.374 13.728 15.925 1.00 94.50 95 MET A O 1
ATOM 789 N N . ILE A 1 96 ? -8.796 14.386 17.516 1.00 96.06 96 ILE A N 1
ATOM 790 C CA . ILE A 1 96 ? -9.229 15.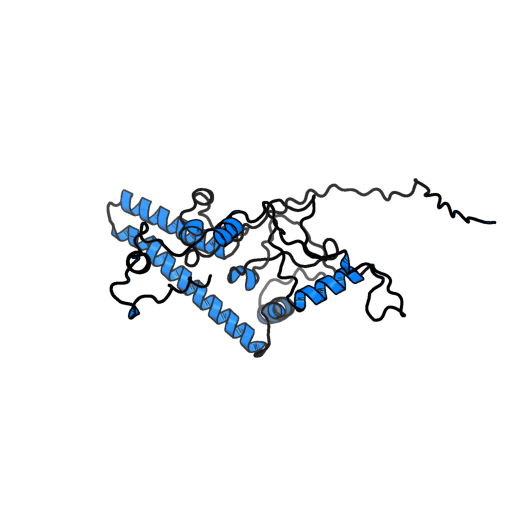592 16.786 1.00 96.06 96 ILE A CA 1
ATOM 791 C C . ILE A 1 96 ? -8.039 16.513 16.487 1.00 96.06 96 ILE A C 1
ATOM 793 O O . ILE A 1 96 ? -7.842 16.923 15.344 1.00 96.06 96 ILE A O 1
ATOM 797 N N . LEU A 1 97 ? -7.211 16.807 17.490 1.00 95.88 97 LEU A N 1
ATOM 798 C CA . LEU A 1 97 ? -6.062 17.698 17.340 1.00 95.88 97 LEU A CA 1
ATOM 799 C C . LEU A 1 97 ? -5.052 17.155 16.321 1.00 95.88 97 LEU A C 1
ATOM 801 O O . LEU A 1 97 ? -4.579 17.897 15.463 1.00 95.88 97 LEU A O 1
ATOM 805 N N . THR A 1 98 ? -4.743 15.859 16.373 1.00 93.81 98 THR A N 1
ATOM 806 C CA . THR A 1 98 ? -3.813 15.235 15.418 1.00 93.81 98 THR A CA 1
ATOM 807 C C . THR A 1 98 ? -4.365 15.198 13.994 1.00 93.81 98 THR A C 1
ATOM 809 O O . THR A 1 98 ? -3.595 15.368 13.049 1.00 93.81 98 THR A O 1
ATOM 812 N N . TYR A 1 99 ? -5.681 15.056 13.820 1.00 92.94 99 TYR A N 1
ATOM 813 C CA . TYR A 1 99 ? -6.325 15.178 12.512 1.00 92.94 99 TYR A CA 1
ATOM 814 C C . TYR A 1 99 ? -6.261 16.612 11.964 1.00 92.94 99 TYR A C 1
ATOM 816 O O . TYR A 1 99 ? -5.906 16.814 10.805 1.00 92.94 99 TYR A O 1
ATOM 824 N N . VAL A 1 100 ? -6.509 17.627 12.799 1.00 93.69 100 VAL A N 1
ATOM 825 C CA . VAL A 1 100 ? -6.373 19.041 12.403 1.00 93.69 100 VAL A CA 1
ATOM 826 C C . VAL A 1 100 ? -4.931 19.371 12.000 1.00 93.69 100 VAL A C 1
ATOM 828 O O . VAL A 1 100 ? -4.707 20.025 10.982 1.00 93.69 100 VAL A O 1
ATOM 831 N N . LEU A 1 101 ? -3.934 18.864 12.735 1.00 89.56 101 LEU A N 1
ATOM 832 C CA . LEU A 1 101 ? -2.524 19.007 12.354 1.00 89.56 101 LEU A CA 1
ATOM 833 C C . LEU A 1 101 ? -2.221 18.381 10.985 1.00 89.56 101 LEU A C 1
ATOM 835 O O . LEU A 1 101 ? -1.437 18.941 10.217 1.00 89.56 101 LEU A O 1
ATOM 839 N N . TYR A 1 102 ? -2.834 17.240 10.669 1.00 86.88 102 TYR A N 1
ATOM 840 C CA . TYR A 1 102 ? -2.712 16.611 9.356 1.00 86.88 102 TYR A CA 1
ATOM 841 C C . TYR A 1 102 ? -3.336 17.475 8.247 1.00 86.88 102 TYR A C 1
ATOM 843 O O . TYR A 1 102 ? -2.702 17.672 7.210 1.00 86.88 102 TYR A O 1
ATOM 851 N N . LEU A 1 103 ? -4.515 18.062 8.483 1.00 86.94 103 LEU A N 1
ATOM 852 C CA . LEU A 1 103 ? -5.168 18.971 7.531 1.00 86.94 103 LEU A CA 1
ATOM 853 C C . LEU A 1 103 ? -4.317 20.210 7.224 1.00 86.94 103 LEU A C 1
ATOM 855 O O . LEU A 1 103 ? -4.113 20.533 6.057 1.00 86.94 103 LEU A O 1
ATOM 859 N N . PHE A 1 104 ? -3.742 20.859 8.239 1.00 88.00 104 PHE A N 1
ATOM 860 C CA . PHE A 1 104 ? -2.855 22.005 8.002 1.00 88.00 104 PHE A CA 1
ATOM 861 C C . PHE A 1 104 ? -1.609 21.630 7.196 1.00 88.00 104 PHE A C 1
ATOM 863 O O . PHE A 1 104 ? -1.118 22.416 6.387 1.00 88.00 104 PHE A O 1
ATOM 870 N N . ARG A 1 105 ? -1.086 20.414 7.379 1.00 81.44 105 ARG A N 1
ATOM 871 C CA . ARG A 1 105 ? 0.045 19.925 6.580 1.00 81.44 105 ARG A CA 1
ATOM 872 C C . ARG A 1 105 ? -0.339 19.628 5.133 1.00 81.44 105 ARG A C 1
ATOM 874 O O . ARG A 1 105 ? 0.484 19.848 4.246 1.00 81.44 105 ARG A O 1
ATOM 881 N N . LEU A 1 106 ? -1.559 19.151 4.889 1.00 80.00 106 LEU A N 1
ATOM 882 C CA . LEU A 1 106 ? -2.090 18.998 3.533 1.00 80.00 106 LEU A CA 1
ATOM 883 C C . LEU A 1 106 ? -2.197 20.351 2.825 1.00 80.00 106 LEU A C 1
ATOM 885 O O . LEU A 1 106 ? -1.738 20.487 1.696 1.00 80.00 106 LEU A O 1
ATOM 889 N N . GLU A 1 107 ? -2.708 21.368 3.510 1.00 83.00 107 GLU A N 1
ATOM 890 C CA . GLU A 1 107 ? -2.818 22.718 2.952 1.00 83.00 107 GLU A CA 1
ATOM 891 C C . GLU A 1 107 ? -1.443 23.310 2.595 1.00 83.00 107 GLU A C 1
ATOM 893 O O . GLU A 1 107 ? -1.252 23.855 1.505 1.00 83.00 107 GLU A O 1
ATOM 898 N N . GLN A 1 108 ? -0.439 23.125 3.462 1.00 79.81 108 GLN A N 1
ATOM 899 C CA . GLN A 1 108 ? 0.943 23.520 3.164 1.00 79.81 108 GLN A CA 1
ATOM 900 C C . GLN A 1 108 ? 1.486 22.833 1.906 1.00 79.81 108 GLN A C 1
ATOM 902 O O . GLN A 1 108 ? 2.193 23.460 1.115 1.00 79.81 108 GLN A O 1
ATOM 907 N N . LEU A 1 109 ? 1.155 21.556 1.695 1.00 70.69 109 LEU A N 1
ATOM 908 C CA . LEU A 1 109 ? 1.563 20.828 0.499 1.00 70.69 109 LEU A CA 1
ATOM 909 C C . LEU A 1 109 ? 0.932 21.416 -0.762 1.00 70.69 109 LEU A C 1
ATOM 911 O O . LEU A 1 109 ? 1.630 21.584 -1.762 1.00 70.69 109 LEU A O 1
ATOM 915 N N . ASP A 1 110 ? -0.365 21.708 -0.733 1.00 72.69 110 ASP A N 1
ATOM 916 C CA . ASP A 1 110 ? -1.064 22.241 -1.898 1.00 72.69 110 ASP A CA 1
ATOM 917 C C . ASP A 1 110 ? -0.581 23.652 -2.242 1.00 72.69 110 ASP A C 1
ATOM 919 O O . ASP A 1 110 ? -0.363 23.945 -3.419 1.00 72.69 110 ASP A O 1
ATOM 923 N N . GLY A 1 111 ? -0.267 24.479 -1.239 1.00 73.81 111 GLY A N 1
ATOM 924 C CA . GLY A 1 111 ? 0.406 25.765 -1.446 1.00 73.81 111 GLY A CA 1
ATOM 925 C C . GLY A 1 111 ? 1.785 25.610 -2.100 1.00 73.81 111 GLY A C 1
ATOM 926 O O . GLY A 1 111 ? 2.120 26.321 -3.052 1.00 73.81 111 GLY A O 1
ATOM 927 N N . VAL A 1 112 ? 2.572 24.625 -1.654 1.00 69.50 112 VAL A N 1
ATOM 928 C CA . VAL A 1 112 ? 3.858 24.284 -2.278 1.00 69.50 112 VAL A CA 1
ATOM 929 C C . VAL A 1 112 ? 3.645 23.794 -3.713 1.00 69.50 112 VAL A C 1
ATOM 931 O O . VAL A 1 112 ? 4.313 24.294 -4.611 1.00 69.50 112 VAL A O 1
ATOM 934 N N . ARG A 1 113 ? 2.696 22.890 -3.982 1.00 62.81 113 ARG A N 1
ATOM 935 C CA . ARG A 1 113 ? 2.392 22.382 -5.334 1.00 62.81 113 ARG A CA 1
ATOM 936 C C . ARG A 1 113 ? 1.940 23.497 -6.279 1.00 62.81 113 ARG A C 1
ATOM 938 O O . ARG A 1 113 ? 2.427 23.548 -7.406 1.00 62.81 113 ARG A O 1
ATOM 945 N N . ALA A 1 114 ? 1.063 24.393 -5.828 1.00 69.62 114 ALA A N 1
ATOM 946 C CA . ALA A 1 114 ? 0.554 25.507 -6.626 1.00 69.62 114 ALA A CA 1
ATOM 947 C C . ALA A 1 114 ? 1.682 26.425 -7.127 1.00 69.62 114 ALA A C 1
ATOM 949 O O . ALA A 1 114 ? 1.626 26.907 -8.257 1.00 69.62 114 ALA A O 1
ATOM 950 N N . SER A 1 115 ? 2.755 26.586 -6.342 1.00 67.62 115 SER A N 1
ATOM 951 C CA . SER A 1 115 ? 3.939 27.356 -6.752 1.00 67.62 115 SER A CA 1
ATOM 952 C C . SER A 1 115 ? 4.736 26.736 -7.915 1.00 67.62 115 SER A C 1
ATOM 954 O O . SER A 1 115 ? 5.496 27.440 -8.574 1.00 67.62 115 SER A O 1
ATOM 956 N N . PHE A 1 116 ? 4.537 25.445 -8.216 1.00 62.19 116 PHE A N 1
ATOM 957 C CA . PHE A 1 116 ? 5.198 24.730 -9.319 1.00 62.19 116 PHE A CA 1
ATOM 958 C C . PHE A 1 116 ? 4.316 24.569 -10.573 1.00 62.19 116 PHE A C 1
ATOM 960 O O . PHE A 1 116 ? 4.779 24.013 -11.570 1.00 62.19 116 PHE A O 1
ATOM 967 N N . GLY A 1 117 ? 3.079 25.079 -10.550 1.00 60.44 117 GLY A N 1
ATOM 968 C CA . GLY A 1 117 ? 2.127 25.022 -11.664 1.00 60.44 117 GLY A CA 1
ATOM 969 C C . GLY A 1 117 ? 1.208 23.785 -11.659 1.00 60.44 117 GLY A C 1
ATOM 970 O O . GLY A 1 117 ? 1.437 22.827 -10.917 1.00 60.44 117 GLY A O 1
ATOM 971 N N . PRO A 1 118 ? 0.153 23.775 -12.499 1.00 56.97 118 PRO A N 1
ATOM 972 C CA . PRO A 1 118 ? -0.908 22.757 -12.476 1.00 56.97 118 PRO A CA 1
ATOM 973 C C . PRO A 1 118 ? -0.456 21.351 -12.914 1.00 56.97 118 PRO A C 1
ATOM 975 O O . PRO A 1 118 ? -1.184 20.384 -12.707 1.00 56.97 118 PRO A O 1
ATOM 978 N N . THR A 1 119 ? 0.738 21.213 -13.499 1.00 55.97 119 THR A N 1
ATOM 979 C CA . THR A 1 119 ? 1.295 19.938 -13.990 1.00 55.97 119 THR A CA 1
ATOM 980 C C . THR A 1 119 ? 2.350 19.320 -13.062 1.00 55.97 119 THR A C 1
ATOM 982 O O . THR A 1 119 ? 2.932 18.294 -13.411 1.00 55.97 119 THR A O 1
ATOM 985 N N . ALA A 1 120 ? 2.633 19.921 -11.900 1.00 57.78 120 ALA A N 1
ATOM 986 C CA . ALA A 1 120 ? 3.696 19.464 -11.005 1.00 57.78 120 ALA A CA 1
ATOM 987 C C . ALA A 1 120 ? 3.327 18.164 -10.264 1.00 57.78 120 ALA A C 1
ATOM 989 O O . ALA A 1 120 ? 2.352 18.104 -9.505 1.00 57.78 120 ALA A O 1
ATOM 990 N N . GLN A 1 121 ? 4.141 17.115 -10.426 1.00 56.44 121 GLN A N 1
ATOM 991 C CA . GLN A 1 121 ? 3.984 15.869 -9.680 1.00 56.44 121 GLN A CA 1
ATOM 992 C C . GLN A 1 121 ? 4.723 15.932 -8.335 1.00 56.44 121 GLN A C 1
ATOM 994 O O . GLN A 1 121 ? 5.734 16.609 -8.165 1.00 56.44 121 GLN A O 1
ATOM 999 N N . LEU A 1 122 ? 4.276 15.133 -7.359 1.00 56.50 122 LEU A N 1
ATOM 1000 C CA . LEU A 1 122 ? 4.898 15.040 -6.027 1.00 56.50 122 LEU A CA 1
ATOM 1001 C C . LEU A 1 122 ? 6.380 14.601 -6.073 1.00 56.50 122 LEU A C 1
ATOM 1003 O O . LEU A 1 122 ? 7.135 14.773 -5.117 1.00 56.50 122 LEU A O 1
ATOM 1007 N N . ASN A 1 123 ? 6.814 14.012 -7.188 1.00 55.16 123 ASN A N 1
ATOM 1008 C CA . ASN A 1 123 ? 8.208 13.664 -7.443 1.00 55.16 123 ASN A CA 1
ATOM 1009 C C . ASN A 1 123 ? 9.088 14.890 -7.744 1.00 55.16 123 ASN A C 1
ATOM 1011 O O . ASN A 1 123 ? 10.236 14.902 -7.300 1.00 55.16 123 ASN A O 1
ATOM 1015 N N . ASP A 1 124 ? 8.541 15.923 -8.386 1.00 54.97 124 ASP A N 1
ATOM 1016 C CA . ASP A 1 124 ? 9.259 17.144 -8.788 1.00 54.97 124 ASP A CA 1
ATOM 1017 C C . ASP A 1 124 ? 9.576 18.044 -7.584 1.00 54.97 124 ASP A C 1
ATOM 1019 O O . ASP A 1 124 ? 10.609 18.714 -7.526 1.00 54.97 124 ASP A O 1
ATOM 1023 N N . ILE A 1 125 ? 8.718 17.958 -6.565 1.00 55.28 125 ILE A N 1
ATOM 1024 C CA . ILE A 1 125 ? 8.835 18.617 -5.260 1.00 55.28 125 ILE A CA 1
ATOM 1025 C C . ILE A 1 125 ? 10.083 18.118 -4.502 1.00 55.28 125 ILE A C 1
ATOM 1027 O O . ILE A 1 125 ? 10.665 18.863 -3.722 1.00 55.28 125 ILE A O 1
ATOM 1031 N N . ASN A 1 126 ? 10.571 16.894 -4.734 1.00 52.97 126 ASN A N 1
ATOM 1032 C CA . ASN A 1 126 ? 11.640 16.321 -3.900 1.00 52.97 126 ASN A CA 1
ATOM 1033 C C . ASN A 1 126 ? 13.065 16.774 -4.286 1.00 52.97 126 ASN A C 1
ATOM 1035 O O . ASN A 1 126 ? 13.968 16.701 -3.460 1.00 52.97 126 ASN A O 1
ATOM 1039 N N . GLN A 1 127 ? 13.298 17.234 -5.523 1.00 51.84 127 GLN A N 1
ATOM 1040 C CA . GLN A 1 127 ? 14.650 17.588 -5.997 1.00 51.84 127 GLN A CA 1
ATOM 1041 C C . GLN A 1 127 ? 14.975 19.089 -5.934 1.00 51.84 127 GLN A C 1
ATOM 1043 O O . GLN A 1 127 ? 16.148 19.447 -5.828 1.00 51.84 127 GLN A O 1
ATOM 1048 N N . ARG A 1 128 ? 13.970 19.975 -5.975 1.00 46.09 128 ARG A N 1
ATOM 1049 C CA . ARG A 1 128 ? 14.184 21.438 -5.962 1.00 46.09 128 ARG A CA 1
ATOM 1050 C C . ARG A 1 128 ? 14.005 22.065 -4.574 1.00 46.09 128 ARG A C 1
ATOM 1052 O O . ARG A 1 128 ? 14.729 22.992 -4.221 1.00 46.09 128 ARG A O 1
ATOM 1059 N N . ASN A 1 129 ? 13.143 21.489 -3.734 1.00 51.91 129 ASN A N 1
ATOM 1060 C CA . ASN A 1 129 ? 12.796 22.066 -2.432 1.00 51.91 129 ASN A CA 1
ATOM 1061 C C . ASN A 1 129 ? 13.914 22.043 -1.384 1.00 51.91 129 ASN A C 1
ATOM 1063 O O . ASN A 1 129 ? 13.915 22.892 -0.499 1.00 51.91 129 ASN A O 1
ATOM 1067 N N . LEU A 1 130 ? 14.917 21.168 -1.493 1.00 45.12 130 LEU A N 1
ATOM 1068 C CA . LEU A 1 130 ? 16.052 21.223 -0.564 1.00 45.12 130 LEU A CA 1
ATOM 1069 C C . LEU A 1 130 ? 16.970 22.428 -0.830 1.00 45.12 130 LEU A C 1
ATOM 1071 O O . LEU A 1 130 ? 17.695 22.854 0.060 1.00 45.12 130 LEU A O 1
ATOM 1075 N N . LYS A 1 131 ? 16.950 23.004 -2.037 1.00 41.31 131 LYS A N 1
ATOM 1076 C CA . LYS A 1 131 ? 17.788 24.164 -2.374 1.00 41.31 131 LYS A CA 1
ATOM 1077 C C . LYS A 1 131 ? 17.077 25.488 -2.083 1.00 41.31 131 LYS A C 1
ATOM 1079 O O . LYS A 1 131 ? 17.711 26.406 -1.568 1.00 41.31 131 LYS A O 1
ATOM 1084 N N . ASP A 1 132 ? 15.767 25.558 -2.317 1.00 45.94 132 ASP A N 1
ATOM 1085 C CA . ASP A 1 132 ? 15.002 26.808 -2.195 1.00 45.94 132 ASP A CA 1
ATOM 1086 C C . ASP A 1 132 ? 14.414 27.066 -0.796 1.00 45.94 132 ASP A C 1
ATOM 1088 O O . ASP A 1 132 ? 14.272 28.227 -0.406 1.00 45.94 132 ASP A O 1
ATOM 1092 N N . LEU A 1 133 ? 14.115 26.030 0.002 1.00 40.84 133 LEU A N 1
ATOM 1093 C CA . LEU A 1 133 ? 13.766 26.223 1.421 1.00 40.84 133 LEU A CA 1
ATOM 1094 C C . LEU A 1 133 ? 15.000 26.551 2.270 1.00 40.84 133 LEU A C 1
ATOM 1096 O O . LEU A 1 133 ? 14.925 27.410 3.143 1.00 40.84 133 LEU A O 1
ATOM 1100 N N . THR A 1 134 ? 16.152 25.945 1.973 1.00 42.25 134 THR A N 1
ATOM 1101 C CA . THR A 1 134 ? 17.422 26.249 2.659 1.00 42.25 134 THR A CA 1
ATOM 1102 C C . THR A 1 134 ? 17.851 27.695 2.406 1.00 42.25 134 THR A C 1
ATOM 1104 O O . THR A 1 134 ? 18.230 28.387 3.342 1.00 42.25 134 THR A O 1
ATOM 1107 N N . LYS A 1 135 ? 17.667 28.211 1.182 1.00 42.31 135 LYS A N 1
ATOM 1108 C CA . LYS A 1 135 ? 17.920 29.625 0.847 1.00 42.31 135 LYS A CA 1
ATOM 1109 C C . LYS A 1 135 ? 17.020 30.623 1.581 1.00 42.31 135 LYS A C 1
ATOM 1111 O O . LYS A 1 135 ? 17.448 31.746 1.810 1.00 42.31 135 LYS A O 1
ATOM 1116 N N . ARG A 1 136 ? 15.778 30.245 1.905 1.00 41.50 136 ARG A N 1
ATOM 1117 C CA . ARG A 1 136 ? 14.821 31.126 2.601 1.00 41.50 136 ARG A CA 1
ATOM 1118 C C . ARG A 1 136 ? 14.920 31.043 4.125 1.00 41.50 136 ARG A C 1
ATOM 1120 O O . ARG A 1 136 ? 14.598 32.018 4.790 1.00 41.50 136 ARG A O 1
ATOM 1127 N N . ASN A 1 137 ? 15.409 29.922 4.656 1.00 44.66 137 ASN A N 1
ATOM 1128 C CA . ASN A 1 137 ? 15.585 29.702 6.094 1.00 44.66 137 ASN A CA 1
ATOM 1129 C C . ASN A 1 137 ? 17.022 29.995 6.590 1.00 44.66 137 ASN A C 1
ATOM 1131 O O . ASN A 1 137 ? 17.235 30.104 7.793 1.00 44.66 137 ASN A O 1
ATOM 1135 N N . MET A 1 138 ? 18.004 30.174 5.694 1.00 37.12 138 MET A N 1
ATOM 1136 C CA . MET A 1 138 ? 19.369 30.636 6.008 1.00 37.12 138 MET A CA 1
ATOM 1137 C C . MET A 1 138 ? 19.446 32.168 6.120 1.00 37.12 138 MET A C 1
ATOM 1139 O O . MET A 1 138 ? 20.097 32.836 5.322 1.00 37.12 138 MET A O 1
ATOM 1143 N N . ALA A 1 139 ? 18.782 32.735 7.125 1.00 38.03 139 ALA A N 1
ATOM 1144 C CA . ALA A 1 139 ? 19.139 34.064 7.632 1.00 38.03 139 ALA A CA 1
ATOM 1145 C C . ALA A 1 139 ? 19.620 34.032 9.088 1.00 38.03 139 ALA A C 1
ATOM 1147 O O . ALA A 1 139 ? 20.189 35.015 9.549 1.00 38.03 139 ALA A O 1
ATOM 1148 N N . THR A 1 140 ? 19.490 32.911 9.804 1.00 32.34 140 THR A N 1
ATOM 1149 C CA . THR A 1 140 ? 20.066 32.770 11.144 1.00 32.34 140 THR A CA 1
ATOM 1150 C C . THR A 1 140 ? 20.439 31.316 11.442 1.00 32.34 140 THR A C 1
ATOM 1152 O O . THR A 1 140 ? 19.587 30.459 11.645 1.00 32.34 140 THR A O 1
ATOM 1155 N N . THR A 1 141 ? 21.750 31.078 11.525 1.00 31.92 141 THR A N 1
ATOM 1156 C CA . THR A 1 141 ? 22.372 30.032 12.355 1.00 31.92 141 THR A CA 1
ATOM 1157 C C . THR A 1 141 ? 22.170 28.576 11.913 1.00 31.92 141 THR A C 1
ATOM 1159 O O . THR A 1 141 ? 21.280 27.894 12.404 1.00 31.92 141 THR A O 1
ATOM 1162 N N . TYR A 1 142 ? 23.063 28.073 11.051 1.00 29.84 142 TYR A N 1
ATOM 1163 C CA . TYR A 1 142 ? 23.923 26.891 11.288 1.00 29.84 142 TYR A CA 1
ATOM 1164 C C . TYR A 1 142 ? 24.740 26.611 10.011 1.00 29.84 142 TYR A C 1
ATOM 1166 O O . TYR A 1 142 ? 24.539 25.622 9.307 1.00 29.84 142 TYR A O 1
ATOM 1174 N N . ASP A 1 143 ? 25.651 27.526 9.683 1.00 28.52 143 ASP A N 1
ATOM 1175 C CA . ASP A 1 143 ? 26.691 27.290 8.684 1.00 28.52 143 ASP A CA 1
ATOM 1176 C C . ASP A 1 143 ? 27.818 26.506 9.353 1.00 28.52 143 ASP A C 1
ATOM 1178 O O . ASP A 1 143 ? 28.471 27.044 10.241 1.00 28.52 143 ASP A O 1
ATOM 1182 N N . ASN A 1 144 ? 27.988 25.230 8.984 1.00 37.09 144 ASN A N 1
ATOM 1183 C CA . ASN A 1 144 ? 29.271 24.502 8.985 1.00 37.09 144 ASN A CA 1
ATOM 1184 C C . ASN A 1 144 ? 29.110 23.036 8.543 1.00 37.09 144 ASN A C 1
ATOM 1186 O O . ASN A 1 144 ? 29.597 22.143 9.213 1.00 37.09 144 ASN A O 1
ATOM 1190 N N . TYR A 1 145 ? 28.461 22.758 7.409 1.00 33.38 145 TYR A N 1
ATOM 1191 C CA . TYR A 1 145 ? 28.675 21.495 6.675 1.00 33.38 145 TYR A CA 1
ATOM 1192 C C . TYR A 1 145 ? 28.447 21.719 5.175 1.00 33.38 145 TYR A C 1
ATOM 1194 O O . TYR A 1 145 ? 27.536 21.173 4.559 1.00 33.38 145 TYR A O 1
ATOM 1202 N N . THR A 1 146 ? 29.288 22.554 4.568 1.00 30.36 146 THR A N 1
ATOM 1203 C CA . THR A 1 146 ? 29.393 22.703 3.112 1.00 30.36 146 THR A CA 1
ATOM 1204 C C . THR A 1 146 ? 30.651 21.994 2.618 1.00 30.36 146 THR A C 1
ATOM 1206 O O . THR A 1 146 ? 31.712 22.580 2.441 1.00 30.36 146 THR A O 1
ATOM 1209 N N . GLY A 1 147 ? 30.519 20.688 2.381 1.00 28.19 147 GLY A N 1
ATOM 1210 C CA . GLY A 1 147 ? 31.435 19.925 1.538 1.00 28.19 147 GLY A CA 1
ATOM 1211 C C . GLY A 1 147 ? 30.810 19.747 0.160 1.00 28.19 147 GLY A C 1
ATOM 1212 O O . GLY A 1 147 ? 29.887 18.953 -0.006 1.00 28.19 147 GLY A O 1
ATOM 1213 N N . ALA A 1 148 ? 31.291 20.502 -0.826 1.00 32.22 148 ALA A N 1
ATOM 1214 C CA . ALA A 1 148 ? 30.974 20.294 -2.231 1.00 32.22 148 ALA A CA 1
ATOM 1215 C C . ALA A 1 148 ? 31.421 18.885 -2.664 1.00 32.22 148 ALA A C 1
ATOM 1217 O O . ALA A 1 148 ? 32.600 18.549 -2.593 1.00 32.22 148 ALA A O 1
ATOM 1218 N N . GLY A 1 149 ? 30.478 18.060 -3.119 1.00 26.53 149 GLY A N 1
ATOM 1219 C CA . GLY A 1 149 ? 30.766 16.722 -3.624 1.00 26.53 149 GLY A CA 1
ATOM 1220 C C . GLY A 1 149 ? 29.551 16.110 -4.305 1.00 26.53 149 GLY A C 1
ATOM 1221 O O . GLY A 1 149 ? 28.638 15.616 -3.653 1.00 26.53 149 GLY A O 1
ATOM 1222 N N . ASN A 1 150 ? 29.544 16.144 -5.636 1.00 36.59 150 ASN A N 1
ATOM 1223 C CA . ASN A 1 150 ? 28.654 15.342 -6.468 1.00 36.59 150 ASN A CA 1
ATOM 1224 C C . ASN A 1 150 ? 28.929 13.856 -6.194 1.00 36.59 150 ASN A C 1
ATOM 1226 O O . ASN A 1 150 ? 30.029 13.372 -6.455 1.00 36.59 150 ASN A O 1
ATOM 1230 N N . GLY A 1 151 ? 27.939 13.125 -5.689 1.00 28.56 151 GLY A N 1
ATOM 1231 C CA . GLY A 1 151 ? 28.052 11.682 -5.515 1.00 28.56 151 GLY A CA 1
ATOM 1232 C C . GLY A 1 151 ? 27.022 11.124 -4.548 1.00 28.56 151 GLY A C 1
ATOM 1233 O O . GLY A 1 151 ? 27.138 11.288 -3.338 1.00 28.56 151 GLY A O 1
ATOM 1234 N N . SER A 1 152 ? 26.047 10.396 -5.085 1.00 35.47 152 SER A N 1
ATOM 1235 C CA . SER A 1 152 ? 25.211 9.466 -4.331 1.00 35.47 152 SER A CA 1
ATOM 1236 C C . SER A 1 152 ? 26.095 8.404 -3.669 1.00 35.47 152 SER A C 1
ATOM 1238 O O . SER A 1 152 ? 26.399 7.369 -4.257 1.00 35.47 152 SER A O 1
ATOM 1240 N N . ARG A 1 153 ? 26.531 8.667 -2.438 1.00 28.78 153 ARG A N 1
ATOM 1241 C CA . ARG A 1 153 ? 27.076 7.674 -1.512 1.00 28.78 153 ARG A CA 1
ATOM 1242 C C . ARG A 1 153 ? 26.312 7.804 -0.205 1.00 28.78 153 ARG A C 1
ATOM 1244 O O . ARG A 1 153 ? 26.417 8.809 0.487 1.00 28.78 153 ARG A O 1
ATOM 1251 N N . GLY A 1 154 ? 25.512 6.781 0.089 1.00 38.56 154 GLY A N 1
ATOM 1252 C CA . GLY A 1 154 ? 24.877 6.616 1.387 1.00 38.56 154 GLY A CA 1
ATOM 1253 C C . GLY A 1 154 ? 25.946 6.523 2.472 1.00 38.56 154 GLY A C 1
ATOM 1254 O O . GLY A 1 154 ? 26.814 5.653 2.419 1.00 38.56 154 GLY A O 1
ATOM 1255 N N . GLY A 1 155 ? 25.886 7.446 3.426 1.00 26.98 155 GLY A N 1
ATOM 1256 C CA . GLY A 1 155 ? 26.653 7.401 4.660 1.00 26.98 155 GLY A CA 1
ATOM 1257 C C . GLY A 1 155 ? 25.748 6.940 5.794 1.00 26.98 155 GLY A C 1
ATOM 1258 O O . GLY A 1 155 ? 24.787 7.623 6.132 1.00 26.98 155 GLY A O 1
ATOM 1259 N N . ASN A 1 156 ? 26.068 5.778 6.359 1.00 37.03 156 ASN A N 1
ATOM 1260 C CA . ASN A 1 156 ? 25.563 5.324 7.648 1.00 37.03 156 ASN A CA 1
ATOM 1261 C C . ASN A 1 156 ? 26.327 6.061 8.756 1.00 37.03 156 ASN A C 1
ATOM 1263 O O . ASN A 1 156 ? 27.537 5.890 8.884 1.00 37.03 156 ASN A O 1
ATOM 1267 N N . GLY A 1 157 ? 25.612 6.834 9.567 1.00 27.23 157 GLY A N 1
ATOM 1268 C CA . GLY A 1 157 ? 26.038 7.282 10.890 1.00 27.23 157 GLY A CA 1
ATOM 1269 C C . GLY A 1 157 ? 24.871 7.078 11.863 1.00 27.23 157 GLY A C 1
ATOM 1270 O O . GLY A 1 157 ? 23.725 7.297 11.462 1.00 27.23 157 GLY A O 1
ATOM 1271 N N . PRO A 1 158 ? 25.100 6.628 13.108 1.00 35.62 158 PRO A N 1
ATOM 1272 C CA . PRO A 1 158 ? 24.031 6.530 14.087 1.00 35.62 158 PRO A CA 1
ATOM 1273 C C . PRO A 1 158 ? 23.744 7.944 14.607 1.00 35.62 158 PRO A C 1
ATOM 1275 O O . PRO A 1 158 ? 24.600 8.551 15.242 1.00 35.62 158 PRO A O 1
ATOM 1278 N N . GLY A 1 159 ? 22.560 8.490 14.314 1.00 38.91 159 GLY A N 1
ATOM 1279 C CA . GLY A 1 159 ? 22.072 9.701 14.990 1.00 38.91 159 GLY A CA 1
ATOM 1280 C C . GLY A 1 159 ? 21.722 10.918 14.130 1.00 38.91 159 GLY A C 1
ATOM 1281 O O . GLY A 1 159 ? 21.403 11.955 14.698 1.00 38.91 159 GLY A O 1
ATOM 1282 N N . ALA A 1 160 ? 21.707 10.827 12.798 1.00 32.00 160 ALA A N 1
ATOM 1283 C CA . ALA A 1 160 ? 21.129 11.882 11.961 1.00 32.00 160 ALA A CA 1
ATOM 1284 C C . ALA A 1 160 ? 19.807 11.392 11.360 1.00 32.00 160 ALA A C 1
ATOM 1286 O O . ALA A 1 160 ? 19.796 10.639 10.385 1.00 32.00 160 ALA A O 1
ATOM 1287 N N . GLY A 1 161 ? 18.688 11.788 11.975 1.00 40.91 161 GLY A N 1
ATOM 1288 C CA . GLY A 1 161 ? 17.353 11.531 11.437 1.00 40.91 161 GLY A CA 1
ATOM 1289 C C . GLY A 1 161 ? 17.259 12.051 10.003 1.00 40.91 161 GLY A C 1
ATOM 1290 O O . GLY A 1 161 ? 17.654 13.181 9.713 1.00 40.91 161 GLY A O 1
ATOM 1291 N N . ARG A 1 162 ? 16.777 11.210 9.087 1.00 44.28 162 ARG A N 1
ATOM 1292 C CA . ARG A 1 162 ? 16.540 11.599 7.694 1.00 44.28 162 ARG A CA 1
ATOM 1293 C C . ARG A 1 162 ? 15.563 12.787 7.684 1.00 44.28 162 ARG A C 1
ATOM 1295 O O . ARG A 1 162 ? 14.537 12.690 8.356 1.00 44.28 162 ARG A O 1
ATOM 1302 N N . PRO A 1 163 ? 15.833 13.882 6.945 1.00 50.75 163 PRO A N 1
ATOM 1303 C CA . PRO A 1 163 ? 14.864 14.963 6.813 1.00 50.75 163 PRO A CA 1
ATOM 1304 C C . PRO A 1 163 ? 13.580 14.385 6.216 1.00 50.75 163 PRO A C 1
ATOM 1306 O O . PRO A 1 163 ? 13.613 13.786 5.137 1.00 50.75 163 PRO A O 1
ATOM 1309 N N . GLU A 1 164 ? 12.476 14.498 6.953 1.00 54.94 164 GLU A N 1
ATOM 1310 C CA . GLU A 1 164 ? 11.205 13.912 6.537 1.00 54.94 164 GLU A CA 1
ATOM 1311 C C . GLU A 1 164 ? 10.718 14.603 5.269 1.00 54.94 164 GLU A C 1
ATOM 1313 O O . GLU A 1 164 ? 10.539 15.823 5.226 1.00 54.94 164 GLU A O 1
ATOM 1318 N N . SER A 1 165 ? 10.544 13.821 4.205 1.00 63.00 165 SER A N 1
ATOM 1319 C CA . SER A 1 165 ? 10.028 14.350 2.954 1.00 63.00 165 SER A CA 1
ATOM 1320 C C . SER A 1 165 ? 8.512 14.494 3.059 1.00 63.00 165 SER A C 1
ATOM 1322 O O . SER A 1 165 ? 7.843 13.725 3.747 1.00 63.00 165 SER A O 1
ATOM 1324 N N . PHE A 1 166 ? 7.926 15.443 2.330 1.00 63.28 166 PHE A N 1
ATOM 1325 C CA . PHE A 1 166 ? 6.468 15.614 2.290 1.00 63.28 166 PHE A CA 1
ATOM 1326 C C . PHE A 1 166 ? 5.703 14.322 1.944 1.00 63.28 166 PHE A C 1
ATOM 1328 O O . PHE A 1 166 ? 4.562 14.147 2.355 1.00 63.28 166 PHE A O 1
ATOM 1335 N N . LYS A 1 167 ? 6.331 13.384 1.227 1.00 60.41 167 LYS A N 1
ATOM 1336 C CA . LYS A 1 167 ? 5.761 12.061 0.930 1.00 60.41 167 LYS A CA 1
ATOM 1337 C C . LYS A 1 167 ? 5.615 11.182 2.168 1.00 60.41 167 LYS A C 1
ATOM 1339 O O . LYS A 1 167 ? 4.620 10.471 2.280 1.00 60.41 167 LYS A O 1
ATOM 1344 N N . ASP A 1 168 ? 6.583 11.269 3.073 1.00 63.84 168 ASP A N 1
ATOM 1345 C CA . ASP A 1 168 ? 6.607 10.523 4.331 1.00 63.84 168 ASP A CA 1
ATOM 1346 C C . ASP A 1 168 ? 5.520 11.064 5.274 1.00 63.84 168 ASP A C 1
ATOM 1348 O O . ASP A 1 168 ? 4.824 10.301 5.940 1.00 63.84 168 ASP A O 1
ATOM 1352 N N . ILE A 1 169 ? 5.276 12.381 5.230 1.00 67.56 169 ILE A N 1
ATOM 1353 C CA . ILE A 1 169 ? 4.170 13.036 5.941 1.00 67.56 169 ILE A CA 1
ATOM 1354 C C . ILE A 1 169 ? 2.814 12.583 5.395 1.00 67.56 169 ILE A C 1
ATOM 1356 O O . ILE A 1 169 ? 1.876 12.406 6.153 1.00 67.56 169 ILE A O 1
ATOM 1360 N N . LEU A 1 170 ? 2.659 12.370 4.094 1.00 64.69 170 LEU A N 1
ATOM 1361 C CA . LEU A 1 170 ? 1.365 11.959 3.533 1.00 64.69 170 LEU A CA 1
ATOM 1362 C C . LEU A 1 170 ? 1.080 10.468 3.699 1.00 64.69 170 LEU A C 1
ATOM 1364 O O . LEU A 1 170 ? 0.003 10.017 3.316 1.00 64.69 170 LEU A O 1
ATOM 1368 N N . ASN A 1 171 ? 2.035 9.720 4.257 1.00 66.38 171 ASN A N 1
ATOM 1369 C CA . ASN A 1 171 ? 1.993 8.272 4.336 1.00 66.38 171 ASN A CA 1
ATOM 1370 C C . ASN A 1 171 ? 1.632 7.637 2.983 1.00 66.38 171 ASN A C 1
ATOM 1372 O O . ASN A 1 171 ? 0.724 6.819 2.855 1.00 66.38 171 ASN A O 1
ATOM 1376 N N . ILE A 1 172 ? 2.320 8.073 1.930 1.00 64.50 172 ILE A N 1
ATOM 1377 C CA . ILE A 1 172 ? 2.128 7.485 0.607 1.00 64.50 172 ILE A CA 1
ATOM 1378 C C . ILE A 1 172 ? 2.898 6.175 0.576 1.00 64.50 172 ILE A C 1
ATOM 1380 O O . ILE A 1 172 ? 4.105 6.176 0.826 1.00 64.50 172 ILE A O 1
ATOM 1384 N N . LYS A 1 173 ? 2.202 5.080 0.245 1.00 62.84 173 LYS A N 1
ATOM 1385 C CA . LYS A 1 173 ? 2.793 3.743 0.142 1.00 62.84 173 LYS A CA 1
ATOM 1386 C C . LYS A 1 173 ? 4.077 3.797 -0.676 1.00 62.84 173 LYS A C 1
ATOM 1388 O O . LYS A 1 173 ? 4.062 4.127 -1.866 1.00 62.84 173 LYS A O 1
ATOM 1393 N N . THR A 1 174 ? 5.190 3.493 -0.018 1.00 70.62 174 THR A N 1
ATOM 1394 C CA . THR A 1 174 ? 6.488 3.405 -0.672 1.00 70.62 174 THR A CA 1
ATOM 1395 C C . THR A 1 174 ? 6.517 2.149 -1.527 1.00 70.62 174 THR A C 1
ATOM 1397 O O . THR A 1 174 ? 5.952 1.108 -1.188 1.00 70.62 174 THR A O 1
ATOM 1400 N N . CYS A 1 175 ? 7.111 2.278 -2.706 1.00 84.19 175 CYS A N 1
ATOM 1401 C CA . CYS A 1 175 ? 7.278 1.174 -3.629 1.00 84.19 175 CYS A CA 1
ATOM 1402 C C . CYS A 1 175 ? 8.740 1.092 -4.053 1.00 84.19 175 CYS A C 1
ATOM 1404 O O . CYS A 1 175 ? 9.427 2.113 -4.172 1.00 84.19 175 CYS A O 1
ATOM 1406 N N . SER A 1 176 ? 9.212 -0.132 -4.271 1.00 87.06 176 SER A N 1
ATOM 1407 C CA . SER A 1 176 ? 10.564 -0.382 -4.756 1.00 87.06 176 SER A CA 1
ATOM 1408 C C . SER A 1 176 ? 10.670 0.086 -6.205 1.00 87.06 176 SER A C 1
ATOM 1410 O O . SER A 1 176 ? 9.890 -0.348 -7.056 1.00 87.06 176 SER A O 1
ATOM 1412 N N . LYS A 1 177 ? 11.602 1.008 -6.464 1.00 88.44 177 LYS A N 1
ATOM 1413 C CA . LYS A 1 177 ? 11.842 1.624 -7.776 1.00 88.44 177 LYS A CA 1
ATOM 1414 C C . LYS A 1 177 ? 12.971 0.924 -8.539 1.00 88.44 177 LYS A C 1
ATOM 1416 O O . LYS A 1 177 ? 13.853 0.351 -7.890 1.00 88.44 177 LYS A O 1
ATOM 1421 N N . PRO A 1 178 ? 12.983 1.025 -9.883 1.00 92.06 178 PRO A N 1
ATOM 1422 C CA . PRO A 1 178 ? 14.102 0.567 -10.698 1.00 92.06 178 PRO A CA 1
ATOM 1423 C C . PRO A 1 178 ? 15.416 1.170 -10.210 1.00 92.06 178 PRO A C 1
ATOM 1425 O O . PRO A 1 178 ? 15.484 2.355 -9.877 1.00 92.06 178 PRO A O 1
ATOM 1428 N N . ASN A 1 179 ? 16.463 0.357 -10.170 1.00 90.81 179 ASN A N 1
ATOM 1429 C CA . ASN A 1 179 ? 17.817 0.816 -9.892 1.00 90.81 179 ASN A CA 1
ATOM 1430 C C . ASN A 1 179 ? 18.832 -0.029 -10.669 1.00 90.81 179 ASN A C 1
ATOM 1432 O O . ASN A 1 179 ? 18.486 -1.074 -11.214 1.00 90.81 179 ASN A O 1
ATOM 1436 N N . ALA A 1 180 ? 20.095 0.397 -10.677 1.00 90.25 180 ALA A N 1
ATOM 1437 C CA . ALA A 1 180 ? 21.155 -0.270 -11.434 1.00 90.25 180 ALA A CA 1
ATOM 1438 C C . ALA A 1 180 ? 21.370 -1.751 -11.063 1.00 90.25 180 ALA A C 1
ATOM 1440 O O . ALA A 1 180 ? 21.820 -2.527 -11.900 1.00 90.25 180 ALA A O 1
ATOM 1441 N N . LEU A 1 181 ? 21.083 -2.145 -9.817 1.00 90.88 181 LEU A N 1
ATOM 1442 C CA . LEU A 1 181 ? 21.250 -3.524 -9.349 1.00 90.88 181 LEU A CA 1
ATOM 1443 C C . LEU A 1 181 ? 20.015 -4.388 -9.654 1.00 90.88 181 LEU A C 1
ATOM 1445 O O . LEU A 1 181 ? 20.131 -5.593 -9.855 1.00 90.88 181 LEU A O 1
ATOM 1449 N N . ASN A 1 182 ? 18.832 -3.772 -9.680 1.00 92.19 182 ASN A N 1
ATOM 1450 C CA . ASN A 1 182 ? 17.550 -4.418 -9.922 1.00 92.19 182 ASN A CA 1
ATOM 1451 C C . ASN A 1 182 ? 16.656 -3.543 -10.825 1.00 92.19 182 ASN A C 1
ATOM 1453 O O . ASN A 1 182 ? 15.728 -2.892 -10.327 1.00 92.19 182 ASN A O 1
ATOM 1457 N N . PRO A 1 183 ? 16.912 -3.514 -12.149 1.00 93.12 183 PRO A N 1
ATOM 1458 C CA . PRO A 1 183 ? 16.161 -2.670 -13.080 1.00 93.12 183 PRO A CA 1
ATOM 1459 C C . PRO A 1 183 ? 14.667 -3.001 -13.105 1.00 93.12 183 PRO A C 1
ATOM 1461 O O . PRO A 1 183 ? 13.845 -2.104 -13.193 1.00 93.12 183 PRO A O 1
ATOM 1464 N N . PHE A 1 184 ? 14.308 -4.277 -12.954 1.00 94.19 184 PHE A N 1
ATOM 1465 C CA . PHE A 1 184 ? 12.924 -4.765 -13.026 1.00 94.19 184 PHE A CA 1
ATOM 1466 C C . PHE A 1 184 ? 12.228 -4.854 -11.662 1.00 94.19 184 PHE A C 1
ATOM 1468 O O . PHE A 1 184 ? 11.113 -5.354 -11.567 1.00 94.19 184 PHE A O 1
ATOM 1475 N N . MET A 1 185 ? 12.886 -4.421 -10.584 1.00 93.94 185 MET A N 1
ATOM 1476 C CA . MET A 1 185 ? 12.353 -4.483 -9.217 1.00 93.94 185 MET A CA 1
ATOM 1477 C C . MET A 1 185 ? 11.884 -5.888 -8.793 1.00 93.94 185 MET A C 1
ATOM 1479 O O . MET A 1 185 ? 11.044 -6.024 -7.901 1.00 93.94 185 MET A O 1
ATOM 1483 N N . ASN A 1 186 ? 12.428 -6.951 -9.387 1.00 94.06 186 ASN A N 1
ATOM 1484 C CA . ASN A 1 186 ? 12.043 -8.322 -9.065 1.00 94.06 186 ASN A CA 1
ATOM 1485 C C . ASN A 1 186 ? 12.542 -8.721 -7.665 1.00 94.06 186 ASN A C 1
ATOM 1487 O O . ASN A 1 186 ? 13.536 -8.169 -7.185 1.00 94.06 186 ASN A O 1
ATOM 1491 N N . PRO A 1 187 ? 11.859 -9.640 -6.965 1.00 92.25 187 PRO A N 1
ATOM 1492 C CA . PRO A 1 187 ? 12.359 -10.240 -5.731 1.00 92.25 187 PRO A CA 1
ATOM 1493 C C . PRO A 1 187 ? 13.680 -10.960 -6.002 1.00 92.25 187 PRO A C 1
ATOM 1495 O O . PRO A 1 187 ? 13.746 -11.866 -6.828 1.00 92.25 187 PRO A O 1
ATOM 1498 N N . LEU A 1 188 ? 14.745 -10.517 -5.329 1.00 90.50 188 LEU A N 1
ATOM 1499 C CA . LEU A 1 188 ? 16.065 -11.146 -5.388 1.00 90.50 188 LEU A CA 1
ATOM 1500 C C . LEU A 1 188 ? 16.289 -11.989 -4.134 1.00 90.50 188 LEU A C 1
ATOM 1502 O O . LEU A 1 188 ? 15.750 -11.681 -3.071 1.00 90.50 188 LEU A O 1
ATOM 1506 N N . VAL A 1 189 ? 17.116 -13.027 -4.245 1.00 89.50 189 VAL A N 1
ATOM 1507 C CA . VAL A 1 189 ? 17.409 -13.963 -3.142 1.00 89.50 189 VAL A CA 1
ATOM 1508 C C . VAL A 1 189 ? 18.028 -13.255 -1.930 1.00 89.50 189 VAL A C 1
ATOM 1510 O O . VAL A 1 189 ? 17.754 -13.621 -0.792 1.00 89.50 189 VAL A O 1
ATOM 1513 N N . PHE A 1 190 ? 18.833 -12.219 -2.171 1.00 88.75 190 PHE A N 1
ATOM 1514 C CA . PHE A 1 190 ? 19.537 -11.454 -1.134 1.00 88.75 190 PHE A CA 1
ATOM 1515 C C . PHE A 1 190 ? 18.796 -10.186 -0.689 1.00 88.75 190 PHE A C 1
ATOM 1517 O O . PHE A 1 190 ? 19.375 -9.337 -0.015 1.00 88.75 190 PHE A O 1
ATOM 1524 N N . ASP A 1 191 ? 17.542 -10.021 -1.104 1.00 87.94 191 ASP A N 1
ATOM 1525 C CA . ASP A 1 191 ? 16.734 -8.869 -0.725 1.00 87.94 191 ASP A CA 1
ATOM 1526 C C . ASP A 1 191 ? 16.178 -9.013 0.704 1.00 87.94 191 ASP A C 1
ATOM 1528 O O . ASP A 1 191 ? 16.105 -10.109 1.268 1.00 87.94 191 ASP A O 1
ATOM 1532 N N . SER A 1 192 ? 15.763 -7.899 1.304 1.00 87.38 192 SER A N 1
ATOM 1533 C CA . SER A 1 192 ? 15.145 -7.899 2.627 1.00 87.38 192 SER A CA 1
ATOM 1534 C C . SER A 1 192 ? 13.828 -8.675 2.615 1.00 87.38 192 SER A C 1
ATOM 1536 O O . SER A 1 192 ? 12.997 -8.522 1.716 1.00 87.38 192 SER A O 1
ATOM 1538 N N . ARG A 1 193 ? 13.583 -9.453 3.678 1.00 85.56 193 ARG A N 1
ATOM 1539 C CA . ARG A 1 193 ? 12.300 -10.151 3.875 1.00 85.56 193 ARG A CA 1
ATOM 1540 C C . ARG A 1 193 ? 11.119 -9.197 4.000 1.00 85.56 193 ARG A C 1
ATOM 1542 O O . ARG A 1 193 ? 10.008 -9.604 3.719 1.00 85.56 193 ARG A O 1
ATOM 1549 N N . ASN A 1 194 ? 11.360 -7.947 4.377 1.00 83.25 194 ASN A N 1
ATOM 1550 C CA . ASN A 1 194 ? 10.316 -6.941 4.536 1.00 83.25 194 ASN A CA 1
ATOM 1551 C C . ASN A 1 194 ? 10.358 -5.902 3.401 1.00 83.25 194 ASN A C 1
ATOM 1553 O O . ASN A 1 194 ? 10.032 -4.740 3.606 1.00 83.25 194 ASN A O 1
ATOM 1557 N N . ARG A 1 195 ? 10.826 -6.280 2.205 1.00 83.38 195 ARG A N 1
ATOM 1558 C CA . ARG A 1 195 ? 10.882 -5.359 1.064 1.00 83.38 195 ARG A CA 1
ATOM 1559 C C . ARG A 1 195 ? 9.503 -4.797 0.702 1.00 83.38 195 ARG A C 1
ATOM 1561 O O . ARG A 1 195 ? 8.496 -5.507 0.729 1.00 83.38 195 ARG A O 1
ATOM 1568 N N . ASP A 1 196 ? 9.493 -3.553 0.244 1.00 83.88 196 ASP A N 1
ATOM 1569 C CA . ASP A 1 196 ? 8.295 -2.942 -0.322 1.00 83.88 196 ASP A CA 1
ATOM 1570 C C . ASP A 1 196 ? 7.874 -3.633 -1.632 1.00 83.88 196 ASP A C 1
ATOM 1572 O O . ASP A 1 196 ? 8.685 -4.215 -2.370 1.00 83.88 196 ASP A O 1
ATOM 1576 N N . SER A 1 197 ? 6.583 -3.528 -1.956 1.00 87.56 197 SER A N 1
ATOM 1577 C CA . SER A 1 197 ? 6.065 -3.936 -3.265 1.00 87.56 197 SER A CA 1
ATOM 1578 C C . SER A 1 197 ? 6.717 -3.122 -4.381 1.00 87.56 197 SER A C 1
ATOM 1580 O O . SER A 1 197 ? 7.009 -1.939 -4.197 1.00 87.56 197 SER A O 1
ATOM 1582 N N . ALA A 1 198 ? 6.927 -3.725 -5.550 1.00 91.00 198 ALA A N 1
ATOM 1583 C CA . ALA A 1 198 ? 7.408 -2.993 -6.715 1.00 91.00 198 ALA A CA 1
ATOM 1584 C C . ALA A 1 198 ? 6.417 -1.886 -7.102 1.00 91.00 198 ALA A C 1
ATOM 1586 O O . ALA A 1 198 ? 5.207 -2.016 -6.901 1.00 91.00 198 ALA A O 1
ATOM 1587 N N . CYS A 1 199 ? 6.931 -0.784 -7.643 1.00 89.75 199 CYS A N 1
ATOM 1588 C CA . CYS A 1 199 ? 6.076 0.205 -8.286 1.00 89.75 199 CYS A CA 1
ATOM 1589 C C . CYS A 1 199 ? 5.430 -0.377 -9.551 1.00 89.75 199 CYS A C 1
ATOM 1591 O O . CYS A 1 199 ? 5.962 -1.309 -10.149 1.00 89.75 199 CYS A O 1
ATOM 1593 N N . ASP A 1 200 ? 4.314 0.214 -9.979 1.00 88.69 200 ASP A N 1
ATOM 1594 C CA . ASP A 1 200 ? 3.621 -0.200 -11.199 1.00 88.69 200 ASP A CA 1
ATOM 1595 C C . ASP A 1 200 ? 4.555 -0.094 -12.425 1.00 88.69 200 ASP A C 1
ATOM 1597 O O . ASP A 1 200 ? 4.969 1.021 -12.775 1.00 88.69 200 ASP A O 1
ATOM 1601 N N . PRO A 1 201 ? 4.903 -1.220 -13.075 1.00 89.06 201 PRO A N 1
ATOM 1602 C CA . PRO A 1 201 ? 5.787 -1.241 -14.235 1.00 89.06 201 PRO A CA 1
ATOM 1603 C C . PRO A 1 201 ? 5.113 -0.687 -15.495 1.00 89.06 201 PRO A C 1
ATOM 1605 O O . PRO A 1 201 ? 5.791 -0.454 -16.489 1.00 89.06 201 PRO A O 1
ATOM 1608 N N . ILE A 1 202 ? 3.794 -0.481 -15.489 1.00 90.62 202 ILE A N 1
ATOM 1609 C CA . ILE A 1 202 ? 3.045 0.074 -16.621 1.00 90.62 202 ILE A CA 1
ATOM 1610 C C . ILE A 1 202 ? 3.136 1.607 -16.628 1.00 90.62 202 ILE A C 1
ATOM 1612 O O . ILE A 1 202 ? 3.015 2.239 -17.677 1.00 90.62 202 ILE A O 1
ATOM 1616 N N . LYS A 1 203 ? 3.411 2.236 -15.476 1.00 89.62 203 LYS A N 1
ATOM 1617 C CA . LYS A 1 203 ? 3.544 3.694 -15.391 1.00 89.62 203 LYS A CA 1
ATOM 1618 C C . LYS A 1 203 ? 4.736 4.184 -16.224 1.00 89.62 203 LYS A C 1
ATOM 1620 O O . LYS A 1 203 ? 5.866 3.761 -15.988 1.00 89.62 203 LYS A O 1
ATOM 1625 N N . ALA A 1 204 ? 4.499 5.157 -17.109 1.00 88.31 204 ALA A N 1
ATOM 1626 C CA . ALA A 1 204 ? 5.499 5.692 -18.042 1.00 88.31 204 ALA A CA 1
ATOM 1627 C C . ALA A 1 204 ? 6.820 6.124 -17.371 1.00 88.31 204 ALA A C 1
ATOM 1629 O O . ALA A 1 204 ? 7.897 5.783 -17.856 1.00 88.31 204 ALA A O 1
ATOM 1630 N N . ASP A 1 205 ? 6.754 6.805 -16.220 1.00 87.62 205 ASP A N 1
ATOM 1631 C CA . ASP A 1 205 ? 7.954 7.222 -15.474 1.00 87.62 205 ASP A CA 1
ATOM 1632 C C . ASP A 1 205 ? 8.826 6.026 -15.066 1.00 87.62 205 ASP A C 1
ATOM 1634 O O . ASP A 1 205 ? 10.054 6.080 -15.138 1.00 87.62 205 ASP A O 1
ATOM 1638 N N . ASN A 1 206 ? 8.182 4.944 -14.621 1.00 88.81 206 ASN A N 1
ATOM 1639 C CA . ASN A 1 206 ? 8.871 3.741 -14.175 1.00 88.81 206 ASN A CA 1
ATOM 1640 C C . ASN A 1 206 ? 9.414 2.975 -15.379 1.00 88.81 206 ASN A C 1
ATOM 1642 O O . ASN A 1 206 ? 10.553 2.532 -15.328 1.00 88.81 206 ASN A O 1
ATOM 1646 N N . GLN A 1 207 ? 8.659 2.888 -16.478 1.00 91.00 207 GLN A N 1
ATOM 1647 C CA . GLN A 1 207 ? 9.130 2.282 -17.728 1.00 91.00 207 GLN A CA 1
ATOM 1648 C C . GLN A 1 207 ? 10.401 2.955 -18.239 1.00 91.00 207 GLN A C 1
ATOM 1650 O O . GLN A 1 207 ? 11.376 2.274 -18.539 1.00 91.00 207 GLN A O 1
ATOM 1655 N N . LEU A 1 208 ? 10.432 4.290 -18.260 1.00 90.88 208 LEU A N 1
ATOM 1656 C CA . LEU A 1 208 ? 11.619 5.037 -18.669 1.00 90.88 208 LEU A CA 1
ATOM 1657 C C . LEU A 1 208 ? 12.819 4.736 -17.759 1.00 90.88 208 LEU A C 1
ATOM 1659 O O . LEU A 1 208 ? 13.942 4.593 -18.236 1.00 90.88 208 LEU A O 1
ATOM 1663 N N . GLN A 1 209 ? 12.593 4.610 -16.450 1.00 91.69 209 GLN A N 1
ATOM 1664 C CA . GLN A 1 209 ? 13.646 4.244 -15.501 1.00 91.69 209 GLN A CA 1
ATOM 1665 C C . GLN A 1 209 ? 14.138 2.805 -15.691 1.00 91.69 209 GLN A C 1
ATOM 1667 O O . GLN A 1 209 ? 15.348 2.592 -15.690 1.00 91.69 209 GLN A O 1
ATOM 1672 N N . ILE A 1 210 ? 13.233 1.841 -15.896 1.00 93.25 210 ILE A N 1
ATOM 1673 C CA . ILE A 1 210 ? 13.579 0.445 -16.210 1.00 93.25 210 ILE A CA 1
ATOM 1674 C C . ILE A 1 210 ? 14.465 0.417 -17.456 1.00 93.25 210 ILE A C 1
ATOM 1676 O O . ILE A 1 210 ? 15.534 -0.187 -17.432 1.00 93.25 210 ILE A O 1
ATOM 1680 N N . GLU A 1 211 ? 14.067 1.123 -18.517 1.00 90.62 211 GLU A N 1
ATOM 1681 C CA . GLU A 1 211 ? 14.834 1.197 -19.760 1.00 90.62 211 GLU A CA 1
ATOM 1682 C C . GLU A 1 211 ? 16.208 1.835 -19.567 1.00 90.62 211 GLU A C 1
ATOM 1684 O O . GLU A 1 211 ? 17.202 1.323 -20.080 1.00 90.62 211 GLU A O 1
ATOM 1689 N N . ASN A 1 212 ? 16.294 2.929 -18.815 1.00 92.12 212 ASN A N 1
ATOM 1690 C CA . ASN A 1 212 ? 17.567 3.600 -18.567 1.00 92.12 212 ASN A CA 1
ATOM 1691 C C . ASN A 1 212 ? 18.536 2.711 -17.777 1.00 92.12 212 ASN A C 1
ATOM 1693 O O . ASN A 1 212 ? 19.712 2.625 -18.129 1.00 92.12 212 ASN A O 1
ATOM 1697 N N . GLU A 1 213 ? 18.056 2.029 -16.735 1.00 93.56 213 GLU A N 1
ATOM 1698 C CA . GLU A 1 213 ? 18.900 1.157 -15.911 1.00 93.56 213 GLU A CA 1
ATOM 1699 C C . GLU A 1 213 ? 19.262 -0.147 -16.635 1.00 93.56 213 GLU A C 1
ATOM 1701 O O . GLU A 1 213 ? 20.408 -0.587 -16.557 1.00 93.56 213 GLU A O 1
ATOM 1706 N N . TYR A 1 214 ? 18.336 -0.733 -17.400 1.00 91.38 214 TYR A N 1
ATOM 1707 C CA . TYR A 1 214 ? 18.599 -1.929 -18.206 1.00 91.38 214 TYR A CA 1
ATOM 1708 C C . TYR A 1 214 ? 19.642 -1.666 -19.300 1.00 91.38 214 TYR A C 1
ATOM 1710 O O . TYR A 1 214 ? 20.566 -2.453 -19.501 1.00 91.38 214 TYR A O 1
ATOM 1718 N N . ASN A 1 215 ? 19.531 -0.524 -19.983 1.00 89.75 215 ASN A N 1
ATOM 1719 C CA . ASN A 1 215 ? 20.408 -0.182 -21.100 1.00 89.75 215 ASN A CA 1
ATOM 1720 C C . ASN A 1 215 ? 21.778 0.363 -20.660 1.00 89.75 215 ASN A C 1
ATOM 1722 O O . ASN A 1 215 ? 22.667 0.504 -21.494 1.00 89.75 215 ASN A O 1
ATOM 1726 N N . LYS A 1 216 ? 21.984 0.636 -19.366 1.00 88.88 216 LYS A N 1
ATOM 1727 C CA . LYS A 1 216 ? 23.198 1.274 -18.830 1.00 88.88 216 LYS A CA 1
ATOM 1728 C C . LYS A 1 216 ? 24.496 0.535 -19.157 1.00 88.88 216 LYS A C 1
ATOM 1730 O O . LYS A 1 216 ? 25.525 1.171 -19.367 1.00 88.88 216 LYS A O 1
ATOM 1735 N N . TYR A 1 217 ? 24.442 -0.794 -19.186 1.00 84.50 217 TYR A N 1
ATOM 1736 C CA . TYR A 1 217 ? 25.587 -1.663 -19.477 1.00 84.50 217 TYR A CA 1
ATOM 1737 C C . TYR A 1 217 ? 25.377 -2.506 -20.744 1.00 84.50 217 TYR A C 1
ATOM 1739 O O . TYR A 1 217 ? 26.165 -3.408 -21.021 1.00 84.50 217 TYR A O 1
ATOM 1747 N N . CYS A 1 218 ? 24.318 -2.229 -21.512 1.00 82.75 218 CYS A N 1
ATOM 1748 C CA . CYS A 1 218 ? 24.000 -2.942 -22.743 1.00 82.75 218 CYS A CA 1
ATOM 1749 C C . CYS A 1 218 ? 24.576 -2.178 -23.941 1.00 82.75 218 CYS A C 1
ATOM 1751 O O . CYS A 1 218 ? 24.208 -1.029 -24.188 1.00 82.75 218 CYS A O 1
ATOM 1753 N N . ILE A 1 219 ? 25.472 -2.816 -24.697 1.00 83.06 219 ILE A N 1
ATOM 1754 C CA . ILE A 1 219 ? 25.950 -2.267 -25.968 1.00 83.06 219 ILE A CA 1
ATOM 1755 C C . ILE A 1 219 ? 24.884 -2.557 -27.021 1.00 83.06 219 ILE A C 1
ATOM 1757 O O . ILE A 1 219 ? 24.553 -3.716 -27.272 1.00 83.06 219 ILE A O 1
ATOM 1761 N N . LYS A 1 220 ? 24.342 -1.498 -27.622 1.00 82.56 220 LYS A N 1
ATOM 1762 C CA . LYS A 1 220 ? 23.328 -1.592 -28.674 1.00 82.56 220 LYS A CA 1
ATOM 1763 C C . LYS A 1 220 ? 23.982 -1.509 -30.043 1.00 82.56 220 LYS A C 1
ATOM 1765 O O . LYS A 1 220 ? 24.862 -0.677 -30.259 1.00 82.56 220 LYS A O 1
ATOM 1770 N N . ASP A 1 221 ? 23.524 -2.352 -30.958 1.00 86.12 221 ASP A N 1
ATOM 1771 C CA . ASP A 1 221 ? 23.850 -2.221 -32.373 1.00 86.12 221 ASP A CA 1
ATOM 1772 C C . ASP A 1 221 ? 23.059 -1.042 -32.961 1.00 86.12 221 ASP A C 1
ATOM 1774 O O . ASP A 1 221 ? 21.877 -0.864 -32.667 1.00 86.12 221 ASP A O 1
ATOM 1778 N N . ILE A 1 222 ? 23.708 -0.239 -33.801 1.00 86.75 222 ILE A N 1
ATOM 1779 C CA . ILE A 1 222 ? 23.102 0.911 -34.485 1.00 86.75 222 ILE A CA 1
ATOM 1780 C C . ILE A 1 222 ? 21.992 0.446 -35.442 1.00 86.75 222 ILE A C 1
ATOM 1782 O O . ILE A 1 222 ? 21.022 1.167 -35.668 1.00 86.75 222 ILE A O 1
ATOM 1786 N N . SER A 1 223 ? 22.114 -0.768 -35.986 1.00 89.38 223 SER A N 1
ATOM 1787 C CA . SER A 1 223 ? 21.106 -1.369 -36.864 1.00 89.38 223 SER A CA 1
ATOM 1788 C C . SER A 1 223 ? 19.844 -1.834 -36.121 1.00 89.38 223 SER A C 1
ATOM 1790 O O . SER A 1 223 ? 18.796 -2.012 -36.745 1.00 89.38 223 SER A O 1
ATOM 1792 N N . ASP A 1 224 ? 19.894 -1.976 -34.790 1.00 87.00 224 ASP A N 1
ATOM 1793 C CA . ASP A 1 224 ? 18.778 -2.457 -33.970 1.00 87.00 224 ASP A CA 1
ATOM 1794 C C . ASP A 1 224 ? 17.920 -1.306 -33.412 1.00 87.00 224 ASP A C 1
ATOM 1796 O O . ASP A 1 224 ? 17.844 -1.055 -32.207 1.00 87.00 224 ASP A O 1
ATOM 1800 N N . ILE A 1 225 ? 17.229 -0.607 -34.317 1.00 86.00 225 ILE A N 1
ATOM 1801 C CA . ILE A 1 225 ? 16.358 0.544 -34.002 1.00 86.00 225 ILE A CA 1
ATOM 1802 C C . ILE A 1 225 ? 15.231 0.153 -33.028 1.00 86.00 225 ILE A C 1
ATOM 1804 O O . ILE A 1 225 ? 14.833 0.935 -32.162 1.00 86.00 225 ILE A O 1
ATOM 1808 N N . PHE A 1 226 ? 14.724 -1.076 -33.143 1.00 84.56 226 PHE A N 1
ATOM 1809 C CA . PHE A 1 226 ? 13.605 -1.574 -32.339 1.00 84.56 226 PHE A CA 1
ATOM 1810 C C . PHE A 1 226 ? 14.048 -2.298 -31.059 1.00 84.56 226 PHE A C 1
ATOM 1812 O O . PHE A 1 226 ? 13.202 -2.703 -30.258 1.00 84.56 226 PHE A O 1
ATOM 1819 N N . ASN A 1 227 ? 15.358 -2.401 -30.812 1.00 83.00 227 ASN A N 1
ATOM 1820 C CA . ASN A 1 227 ? 15.947 -3.102 -29.669 1.00 83.00 227 ASN A CA 1
ATOM 1821 C C . ASN A 1 227 ? 15.440 -4.557 -29.549 1.00 83.00 227 ASN A C 1
ATOM 1823 O O . ASN A 1 227 ? 15.061 -5.010 -28.463 1.00 83.00 227 ASN A O 1
ATOM 1827 N N . HIS A 1 228 ? 15.354 -5.274 -30.669 1.00 83.31 228 HIS A N 1
ATOM 1828 C CA . HIS A 1 228 ? 14.924 -6.671 -30.710 1.00 83.31 228 HIS A CA 1
ATOM 1829 C C . HIS A 1 228 ? 16.037 -7.637 -30.290 1.00 83.31 228 HIS A C 1
ATOM 1831 O O . HIS A 1 228 ? 15.749 -8.673 -29.686 1.00 83.31 228 HIS A O 1
ATOM 1837 N N . ASN A 1 229 ? 17.297 -7.288 -30.549 1.00 82.19 229 ASN A N 1
ATOM 1838 C CA . ASN A 1 229 ? 18.439 -8.185 -30.382 1.00 82.19 229 ASN A CA 1
ATOM 1839 C C . ASN A 1 229 ? 19.007 -8.179 -28.955 1.00 82.19 229 ASN A C 1
ATOM 1841 O O . ASN A 1 229 ? 19.810 -9.039 -28.607 1.00 82.19 229 ASN A O 1
ATOM 1845 N N . SER A 1 230 ? 18.555 -7.269 -28.087 1.00 79.62 230 SER A N 1
ATOM 1846 C CA . SER A 1 230 ? 19.034 -7.164 -26.700 1.00 79.62 230 SER A CA 1
ATOM 1847 C C . SER A 1 230 ? 18.407 -8.178 -25.726 1.00 79.62 230 SER A C 1
ATOM 1849 O O . SER A 1 230 ? 18.656 -8.099 -24.532 1.00 79.62 230 SER A O 1
ATOM 1851 N N . GLY A 1 231 ? 17.563 -9.116 -26.179 1.00 85.19 231 GLY A N 1
ATOM 1852 C CA . GLY A 1 231 ? 16.944 -10.122 -25.295 1.00 85.19 231 GLY A CA 1
ATOM 1853 C C . GLY A 1 231 ? 15.857 -9.575 -24.358 1.00 85.19 231 GLY A C 1
ATOM 1854 O O . GLY A 1 231 ? 15.432 -10.260 -23.429 1.00 85.19 231 GLY A O 1
ATOM 1855 N N . ARG A 1 232 ? 15.351 -8.363 -24.620 1.00 86.00 232 ARG A N 1
ATOM 1856 C CA . ARG A 1 232 ? 14.403 -7.627 -23.757 1.00 86.00 232 ARG A CA 1
ATOM 1857 C C . ARG A 1 232 ? 13.138 -8.404 -23.406 1.00 86.00 232 ARG A C 1
ATOM 1859 O O . ARG A 1 232 ? 12.652 -8.298 -22.292 1.00 86.00 232 ARG A O 1
ATOM 1866 N N . ARG A 1 233 ? 12.629 -9.236 -24.321 1.00 88.00 233 ARG A N 1
ATOM 1867 C CA . ARG A 1 233 ? 11.420 -10.051 -24.086 1.00 88.00 233 ARG A CA 1
ATOM 1868 C C . ARG A 1 233 ? 11.572 -11.058 -22.942 1.00 88.00 233 ARG A C 1
ATOM 1870 O O . ARG A 1 233 ? 10.569 -11.494 -22.393 1.00 88.00 233 ARG A O 1
ATOM 1877 N N . GLN A 1 234 ? 12.802 -11.445 -22.607 1.00 91.31 234 GLN A N 1
ATOM 1878 C CA . GLN A 1 234 ? 13.077 -12.417 -21.547 1.00 91.31 234 GLN A CA 1
ATOM 1879 C C . GLN A 1 234 ? 13.102 -11.769 -20.158 1.00 91.31 234 GLN A C 1
ATOM 1881 O O . GLN A 1 234 ? 12.982 -12.472 -19.158 1.00 91.31 234 GLN A O 1
ATOM 1886 N N . PHE A 1 235 ? 13.230 -10.441 -20.085 1.00 91.38 235 PHE A N 1
ATOM 1887 C CA . PHE A 1 235 ? 13.319 -9.713 -18.829 1.00 91.38 235 PHE A CA 1
ATOM 1888 C C . PHE A 1 235 ? 12.050 -8.898 -18.593 1.00 91.38 235 PHE A C 1
ATOM 1890 O O . PHE A 1 235 ? 11.721 -7.984 -19.343 1.00 91.38 235 PHE A O 1
ATOM 1897 N N . TYR A 1 236 ? 11.329 -9.243 -17.532 1.00 92.75 236 TYR A N 1
ATOM 1898 C CA . TYR A 1 236 ? 10.069 -8.609 -17.166 1.00 92.75 236 TYR A CA 1
ATOM 1899 C C . TYR A 1 236 ? 9.912 -8.557 -15.647 1.00 92.75 236 TYR A C 1
ATOM 1901 O O . TYR A 1 236 ? 10.593 -9.270 -14.903 1.00 92.75 236 TYR A O 1
ATOM 1909 N N . THR A 1 237 ? 9.001 -7.706 -15.183 1.00 94.12 237 THR A N 1
ATOM 1910 C CA . THR A 1 237 ? 8.628 -7.631 -13.771 1.00 94.12 237 THR A CA 1
ATOM 1911 C C . THR A 1 237 ? 7.682 -8.781 -13.425 1.00 94.12 237 THR A C 1
ATOM 1913 O O . THR A 1 237 ? 6.635 -8.938 -14.056 1.00 94.12 237 THR A O 1
ATOM 1916 N N . VAL A 1 238 ? 8.028 -9.608 -12.441 1.00 93.12 238 VAL A N 1
ATOM 1917 C CA . VAL A 1 238 ? 7.187 -10.743 -12.029 1.00 93.12 238 VAL A CA 1
ATOM 1918 C C . VAL A 1 238 ? 5.983 -10.273 -11.209 1.00 93.12 238 VAL A C 1
ATOM 1920 O O . VAL A 1 238 ? 6.038 -9.244 -10.542 1.00 93.12 238 VAL A O 1
ATOM 1923 N N . ALA A 1 239 ? 4.895 -11.048 -11.214 1.00 91.00 239 ALA A N 1
ATOM 1924 C CA . ALA A 1 239 ? 3.653 -10.668 -10.531 1.00 91.00 239 ALA A CA 1
ATOM 1925 C C . ALA A 1 239 ? 3.790 -10.584 -8.997 1.00 91.00 239 ALA A C 1
ATOM 1927 O O . ALA A 1 239 ? 3.179 -9.730 -8.359 1.00 91.00 239 ALA A O 1
ATOM 1928 N N . SER A 1 240 ? 4.591 -11.466 -8.391 1.00 91.12 240 SER A N 1
ATOM 1929 C CA . SER A 1 240 ? 4.832 -11.460 -6.945 1.00 91.12 240 SER A CA 1
ATOM 1930 C C . SER A 1 240 ? 6.139 -10.749 -6.640 1.00 91.12 240 SER A C 1
ATOM 1932 O O . SER A 1 240 ? 7.202 -11.286 -6.926 1.00 91.12 240 SER A O 1
ATOM 1934 N N . THR A 1 241 ? 6.073 -9.568 -6.026 1.00 90.50 241 THR A N 1
ATOM 1935 C CA . THR A 1 241 ? 7.256 -8.724 -5.787 1.00 90.50 241 THR A CA 1
ATOM 1936 C C . THR A 1 241 ? 7.604 -8.539 -4.313 1.00 90.50 241 THR A C 1
ATOM 1938 O O . THR A 1 241 ? 8.390 -7.656 -3.992 1.00 90.50 241 THR A O 1
ATOM 1941 N N . THR A 1 242 ? 6.972 -9.278 -3.405 1.00 89.88 242 THR A N 1
ATOM 1942 C CA . THR A 1 242 ? 7.162 -9.151 -1.952 1.00 89.88 242 THR A CA 1
ATOM 1943 C C . THR A 1 242 ? 7.501 -10.498 -1.330 1.00 89.88 242 THR A C 1
ATOM 1945 O O . THR A 1 242 ? 7.256 -11.548 -1.928 1.00 89.88 242 THR A O 1
ATOM 1948 N N . TYR A 1 243 ? 8.025 -10.454 -0.106 1.00 87.19 243 TYR A N 1
ATOM 1949 C CA . TYR A 1 243 ? 8.197 -11.621 0.748 1.00 87.19 243 TYR A CA 1
ATOM 1950 C C . TYR A 1 243 ? 7.377 -11.428 2.032 1.00 87.19 243 TYR A C 1
ATOM 1952 O O . TYR A 1 243 ? 7.496 -10.382 2.659 1.00 87.19 243 TYR A O 1
ATOM 1960 N N . PRO A 1 244 ? 6.547 -12.399 2.447 1.00 87.00 244 PRO A N 1
ATOM 1961 C CA . PRO A 1 244 ? 5.931 -13.427 1.603 1.00 87.00 244 PRO A CA 1
ATOM 1962 C C . PRO A 1 244 ? 5.090 -12.814 0.460 1.00 87.00 244 PRO A C 1
ATOM 1964 O O . PRO A 1 244 ? 4.913 -11.595 0.354 1.00 87.00 244 PRO A O 1
ATOM 1967 N N . ASN A 1 245 ? 4.566 -13.665 -0.424 1.00 87.50 245 ASN A N 1
ATOM 1968 C CA . ASN A 1 245 ? 3.590 -13.236 -1.424 1.00 87.50 245 ASN A CA 1
ATOM 1969 C C . ASN A 1 245 ? 2.288 -12.752 -0.751 1.00 87.50 245 ASN A C 1
ATOM 1971 O O . ASN A 1 245 ? 1.942 -13.185 0.348 1.00 87.50 245 ASN A O 1
ATOM 1975 N N . ASN A 1 246 ? 1.539 -11.864 -1.414 1.00 87.88 246 ASN A N 1
ATOM 1976 C CA . ASN A 1 246 ? 0.289 -11.315 -0.876 1.00 87.88 246 ASN A CA 1
ATOM 1977 C C . ASN A 1 246 ? -0.879 -12.320 -0.974 1.00 87.88 246 ASN A C 1
ATOM 1979 O O . ASN A 1 246 ? -1.793 -12.163 -1.786 1.00 87.88 246 ASN A O 1
ATOM 1983 N N . GLN A 1 247 ? -0.843 -13.362 -0.143 1.00 88.94 247 GLN A N 1
ATOM 1984 C CA . GLN A 1 247 ? -1.868 -14.411 -0.114 1.00 88.94 247 GLN A CA 1
ATOM 1985 C C . GLN A 1 247 ? -3.232 -13.872 0.318 1.00 88.94 247 GLN A C 1
ATOM 1987 O O . GLN A 1 247 ? -4.242 -14.250 -0.263 1.00 88.94 247 GLN A O 1
ATOM 1992 N N . GLY A 1 248 ? -3.268 -12.951 1.287 1.00 89.50 248 GLY A N 1
ATOM 1993 C CA . GLY A 1 248 ? -4.516 -12.345 1.757 1.00 89.50 248 GLY A CA 1
ATOM 1994 C C . GLY A 1 248 ? -5.215 -11.532 0.667 1.00 89.50 248 GLY A C 1
ATOM 1995 O O . GLY A 1 248 ? -6.419 -11.663 0.474 1.00 89.50 248 GLY A O 1
ATOM 1996 N N . GLY A 1 249 ? -4.462 -10.741 -0.102 1.00 87.56 249 GLY A N 1
ATOM 1997 C CA . GLY A 1 249 ? -4.993 -10.013 -1.255 1.00 87.56 249 GLY A CA 1
ATOM 1998 C C . GLY A 1 249 ? -5.531 -10.949 -2.335 1.00 87.56 249 GLY A C 1
ATOM 1999 O O . GLY A 1 249 ? -6.616 -10.715 -2.858 1.00 87.56 249 GLY A O 1
ATOM 2000 N N . PHE A 1 250 ? -4.818 -12.040 -2.615 1.00 90.75 250 PHE A N 1
ATOM 2001 C CA . PHE A 1 250 ? -5.263 -13.046 -3.576 1.00 90.75 250 PHE A CA 1
ATOM 2002 C C . PHE A 1 250 ? -6.524 -13.794 -3.114 1.00 90.75 250 PHE A C 1
ATOM 2004 O O . PHE A 1 250 ? -7.472 -13.926 -3.883 1.00 90.75 250 PHE A O 1
ATOM 2011 N N . ALA A 1 251 ? -6.578 -14.224 -1.852 1.00 93.06 251 ALA A N 1
ATOM 2012 C CA . ALA A 1 251 ? -7.750 -14.881 -1.277 1.00 93.06 251 ALA A CA 1
ATOM 2013 C C . ALA A 1 251 ? -8.967 -13.950 -1.270 1.00 93.06 251 ALA A C 1
ATOM 2015 O O . ALA A 1 251 ? -10.065 -14.364 -1.632 1.00 93.06 251 ALA A O 1
ATOM 2016 N N . ASN A 1 252 ? -8.762 -12.675 -0.930 1.00 90.75 252 ASN A N 1
ATOM 2017 C CA . ASN A 1 252 ? -9.817 -11.678 -1.013 1.00 90.75 252 ASN A CA 1
ATOM 2018 C C . ASN A 1 252 ? -10.283 -11.479 -2.458 1.00 90.75 252 ASN A C 1
ATOM 2020 O O . ASN A 1 252 ? -11.476 -11.403 -2.705 1.00 90.75 252 ASN A O 1
ATOM 2024 N N . TRP A 1 253 ? -9.376 -11.434 -3.428 1.00 90.06 253 TRP A N 1
ATOM 2025 C CA . TRP A 1 253 ? -9.762 -11.314 -4.832 1.00 90.06 253 TRP A CA 1
ATOM 2026 C C . TRP A 1 253 ? -10.595 -12.511 -5.325 1.00 90.06 253 TRP A C 1
ATOM 2028 O O . TRP A 1 253 ? -11.555 -12.316 -6.063 1.00 90.06 253 TRP A O 1
ATOM 2038 N N . LEU A 1 254 ? -10.266 -13.730 -4.884 1.00 92.38 254 LEU A N 1
ATOM 2039 C CA . LEU A 1 254 ? -11.006 -14.942 -5.247 1.00 92.38 254 LEU A CA 1
ATOM 2040 C C . LEU A 1 254 ? -12.367 -15.064 -4.551 1.00 92.38 254 LEU A C 1
ATOM 2042 O O . LEU A 1 254 ? -13.336 -15.486 -5.177 1.00 92.38 254 LEU A O 1
ATOM 2046 N N . TYR A 1 255 ? -12.425 -14.761 -3.251 1.00 90.25 255 TYR A N 1
ATOM 2047 C CA . TYR A 1 255 ? -13.533 -15.190 -2.391 1.00 90.25 255 TYR A CA 1
ATOM 2048 C C . TYR A 1 255 ? -14.245 -14.059 -1.657 1.00 90.25 255 TYR A C 1
ATOM 2050 O O . TYR A 1 255 ? -15.308 -14.296 -1.086 1.00 90.25 255 TYR A O 1
ATOM 2058 N N . LYS A 1 256 ? -13.695 -12.839 -1.627 1.00 87.56 256 LYS A N 1
ATOM 2059 C CA . LYS A 1 256 ? -14.341 -11.727 -0.925 1.00 87.56 256 LYS A CA 1
ATOM 2060 C C . LYS A 1 256 ? -15.540 -11.257 -1.733 1.00 87.56 256 LYS A C 1
ATOM 2062 O O . LYS A 1 256 ? -15.429 -10.438 -2.643 1.00 87.56 256 LYS A O 1
ATOM 2067 N N . THR A 1 257 ? -16.699 -11.769 -1.364 1.00 83.81 257 THR A N 1
ATOM 2068 C CA . THR A 1 257 ? -17.987 -11.278 -1.833 1.00 83.81 257 THR A CA 1
ATOM 2069 C C . THR A 1 257 ? -18.495 -10.163 -0.916 1.00 83.81 257 THR A C 1
ATOM 2071 O O . THR A 1 257 ? -18.038 -10.037 0.224 1.00 83.81 257 THR A O 1
ATOM 2074 N N . PRO A 1 258 ? -19.450 -9.339 -1.379 1.00 82.81 258 PRO A N 1
ATOM 2075 C CA . PRO A 1 258 ? -20.230 -8.488 -0.488 1.00 82.81 258 PRO A CA 1
ATOM 2076 C C . PRO A 1 258 ? -20.896 -9.312 0.630 1.00 82.81 258 PRO A C 1
ATOM 2078 O O . PRO A 1 258 ? -21.089 -10.520 0.446 1.00 82.81 258 PRO A O 1
ATOM 2081 N N . PRO A 1 259 ? -21.289 -8.675 1.750 1.00 84.69 259 PRO A N 1
ATOM 2082 C CA . PRO A 1 259 ? -21.914 -9.371 2.865 1.00 84.69 259 PRO A CA 1
ATOM 2083 C C . PRO A 1 259 ? -23.105 -10.213 2.410 1.00 84.69 259 PRO A C 1
ATOM 2085 O O . PRO A 1 259 ? -23.989 -9.732 1.693 1.00 84.69 259 PRO A O 1
ATOM 2088 N N . THR A 1 260 ? -23.118 -11.477 2.808 1.00 85.62 260 THR A N 1
ATOM 2089 C CA . THR A 1 260 ? -24.159 -12.438 2.448 1.00 85.62 260 THR A CA 1
ATOM 2090 C C . THR A 1 260 ? -25.419 -12.243 3.294 1.00 85.62 260 THR A C 1
ATOM 2092 O O . THR A 1 260 ? -25.419 -11.562 4.320 1.00 85.62 260 THR A O 1
ATOM 2095 N N . CYS A 1 261 ? -26.518 -12.890 2.896 1.00 84.25 261 CYS A N 1
ATOM 2096 C CA . CYS A 1 261 ? -27.758 -12.913 3.680 1.00 84.25 261 CYS A CA 1
ATOM 2097 C C . CYS A 1 261 ? -27.528 -13.344 5.143 1.00 84.25 261 CYS A C 1
ATOM 2099 O O . CYS A 1 261 ? -28.057 -12.730 6.067 1.00 84.25 261 CYS A O 1
ATOM 2101 N N . LYS A 1 262 ? -26.680 -14.361 5.360 1.00 85.69 262 LYS A N 1
ATOM 2102 C CA . LYS A 1 262 ? -26.342 -14.866 6.702 1.00 85.69 262 LYS A CA 1
ATOM 2103 C C . LYS A 1 262 ? -25.504 -13.884 7.522 1.00 85.69 262 LYS A C 1
ATOM 2105 O O . LYS A 1 262 ? -25.497 -13.973 8.742 1.00 85.69 262 LYS A O 1
ATOM 2110 N N . GLU A 1 263 ? -24.836 -12.946 6.860 1.00 85.50 263 GLU A N 1
ATOM 2111 C CA . GLU A 1 263 ? -24.041 -11.881 7.478 1.00 85.50 263 GLU A CA 1
ATOM 2112 C C . GLU A 1 263 ? -24.870 -10.605 7.722 1.00 85.50 263 GLU A C 1
ATOM 2114 O O . GLU A 1 263 ? -24.320 -9.572 8.093 1.00 85.50 263 GLU A O 1
ATOM 2119 N N . GLY A 1 264 ? -26.197 -10.662 7.531 1.00 81.94 264 GLY A N 1
ATOM 2120 C CA . GLY A 1 264 ? -27.121 -9.560 7.820 1.00 81.94 264 GLY A CA 1
ATOM 2121 C C . GLY A 1 264 ? -27.527 -8.720 6.606 1.00 81.94 264 GLY A C 1
ATOM 2122 O O . GLY A 1 264 ? -28.235 -7.726 6.764 1.00 81.94 264 GLY A O 1
ATOM 2123 N N . ASN A 1 265 ? -27.135 -9.104 5.386 1.00 82.50 265 ASN A N 1
ATOM 2124 C CA . ASN A 1 265 ? -27.569 -8.412 4.171 1.00 82.50 265 ASN A CA 1
ATOM 2125 C C . ASN A 1 265 ? -28.963 -8.881 3.712 1.00 82.50 265 ASN A C 1
ATOM 2127 O O . ASN A 1 265 ? -29.099 -9.797 2.896 1.00 82.50 265 ASN A O 1
ATOM 2131 N N . GLY A 1 266 ? -30.008 -8.214 4.215 1.00 81.25 266 GLY A N 1
ATOM 2132 C CA . GLY A 1 266 ? -31.408 -8.522 3.896 1.00 81.25 266 GLY A CA 1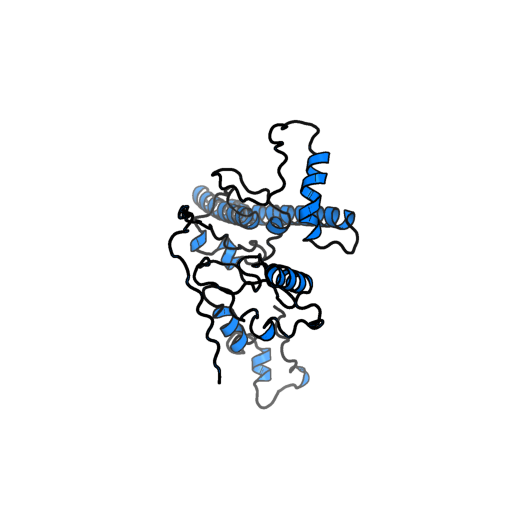
ATOM 2133 C C . GLY A 1 266 ? -31.760 -8.422 2.405 1.00 81.25 266 GLY A C 1
ATOM 2134 O O . GLY A 1 266 ? -32.555 -9.220 1.912 1.00 81.25 266 GLY A O 1
ATOM 2135 N N . ALA A 1 267 ? -31.128 -7.513 1.654 1.00 78.94 267 ALA A N 1
ATOM 2136 C CA . ALA A 1 267 ? -31.359 -7.381 0.213 1.00 78.94 267 ALA A CA 1
ATOM 2137 C C . ALA A 1 267 ? -30.854 -8.613 -0.555 1.00 78.94 267 ALA A C 1
ATOM 2139 O O . ALA A 1 267 ? -31.546 -9.123 -1.437 1.00 78.94 267 ALA A O 1
ATOM 2140 N N . GLN A 1 268 ? -29.700 -9.160 -0.156 1.00 79.31 268 GLN A N 1
ATOM 2141 C CA . GLN A 1 268 ? -29.189 -10.407 -0.727 1.00 79.31 268 GLN A CA 1
ATOM 2142 C C . GLN A 1 268 ? -30.082 -11.607 -0.370 1.00 79.31 268 GLN A C 1
ATOM 2144 O O . GLN A 1 268 ? -30.201 -12.532 -1.170 1.00 79.31 268 GLN A O 1
ATOM 2149 N N . CYS A 1 269 ? -30.742 -11.600 0.796 1.00 80.44 269 CYS A N 1
ATOM 2150 C CA . CYS A 1 269 ? -31.725 -12.633 1.141 1.00 80.44 269 CYS A CA 1
ATOM 2151 C C . CYS A 1 269 ? -32.890 -12.645 0.149 1.00 80.44 269 CYS A C 1
ATOM 2153 O O . CYS A 1 269 ? -33.253 -13.707 -0.344 1.00 80.44 269 CYS A O 1
ATOM 2155 N N . VAL A 1 270 ? -33.444 -11.466 -0.159 1.00 79.75 270 VAL A N 1
ATOM 2156 C CA . VAL A 1 270 ? -34.557 -11.309 -1.108 1.00 79.75 270 VAL A CA 1
ATOM 2157 C C . VAL A 1 270 ? -34.124 -11.689 -2.525 1.00 79.75 270 VAL A C 1
ATOM 2159 O O . VAL A 1 270 ? -34.850 -12.407 -3.206 1.00 79.75 270 VAL A O 1
ATOM 2162 N N . ALA A 1 271 ? -32.924 -11.276 -2.943 1.00 73.62 271 ALA A N 1
ATOM 2163 C CA . ALA A 1 271 ? -32.374 -11.606 -4.258 1.00 73.62 271 ALA A CA 1
ATOM 2164 C C . ALA A 1 271 ? -32.124 -13.113 -4.464 1.00 73.62 271 ALA A C 1
ATOM 2166 O O . ALA A 1 271 ? -32.169 -13.587 -5.594 1.00 73.62 271 ALA A O 1
ATOM 2167 N N . ASN A 1 272 ? -31.886 -13.870 -3.387 1.00 77.31 272 ASN A N 1
ATOM 2168 C CA . ASN A 1 272 ? -31.668 -15.317 -3.444 1.00 77.31 272 ASN A CA 1
ATOM 2169 C C . ASN A 1 272 ? -32.975 -16.144 -3.487 1.00 77.31 272 ASN A C 1
ATOM 2171 O O . ASN A 1 272 ? -32.901 -17.369 -3.596 1.00 77.31 272 ASN A O 1
ATOM 2175 N N . TYR A 1 273 ? -34.164 -15.532 -3.379 1.00 79.00 273 TYR A N 1
ATOM 2176 C CA . TYR A 1 273 ? -35.431 -16.264 -3.513 1.00 79.00 273 TYR A CA 1
ATOM 2177 C C . TYR A 1 273 ? -35.681 -16.683 -4.967 1.00 79.00 273 TYR A C 1
ATOM 2179 O O . TYR A 1 273 ? -35.583 -15.874 -5.884 1.00 79.00 273 TYR A O 1
ATOM 2187 N N . TYR A 1 274 ? -36.089 -17.942 -5.166 1.00 73.12 274 TYR A N 1
ATOM 2188 C CA . TYR A 1 274 ? -36.405 -18.504 -6.488 1.00 73.12 274 TYR A CA 1
ATOM 2189 C C . TYR A 1 274 ? -37.550 -17.758 -7.201 1.00 73.12 274 TYR A C 1
ATOM 2191 O O . TYR A 1 274 ? -37.560 -17.647 -8.424 1.00 73.12 274 TYR A O 1
ATOM 2199 N N . THR A 1 275 ? -38.494 -17.209 -6.432 1.00 73.56 275 THR A N 1
ATOM 2200 C CA . THR A 1 275 ? -39.542 -16.304 -6.916 1.00 73.56 275 THR A CA 1
ATOM 2201 C C . THR A 1 275 ? -39.345 -14.927 -6.280 1.00 73.56 275 THR A C 1
ATOM 2203 O O . THR A 1 275 ? -39.714 -14.748 -5.113 1.00 73.56 275 THR A O 1
ATOM 2206 N N . PRO A 1 276 ? -38.755 -13.949 -6.987 1.00 62.16 276 PRO A N 1
ATOM 2207 C CA . PRO A 1 276 ? -38.579 -12.612 -6.438 1.00 62.16 276 PRO A CA 1
ATOM 2208 C C . PRO A 1 276 ? -39.950 -11.986 -6.159 1.00 62.16 276 PRO A C 1
ATOM 2210 O O . PRO A 1 276 ? -40.769 -11.822 -7.058 1.00 62.16 276 PRO A O 1
ATOM 2213 N N . LEU A 1 277 ? -40.201 -11.621 -4.897 1.00 62.06 277 LEU A N 1
ATOM 2214 C CA . LEU A 1 277 ? -41.439 -10.946 -4.479 1.00 62.06 277 LEU A CA 1
ATOM 2215 C C . LEU A 1 277 ? -41.568 -9.537 -5.088 1.00 62.06 277 LEU A C 1
ATOM 2217 O O . LEU A 1 277 ? -42.661 -8.978 -5.104 1.00 62.06 277 LEU A O 1
ATOM 2221 N N . ASN A 1 278 ? -40.466 -8.962 -5.590 1.00 57.69 278 ASN A N 1
ATOM 2222 C CA . ASN A 1 278 ? -40.460 -7.694 -6.310 1.00 57.69 278 ASN A CA 1
ATOM 2223 C C . ASN A 1 278 ? -39.199 -7.547 -7.191 1.00 57.69 278 ASN A C 1
ATOM 2225 O O . ASN A 1 278 ? -38.085 -7.439 -6.675 1.00 57.69 278 ASN A O 1
ATOM 2229 N N . ASN A 1 279 ? -39.361 -7.512 -8.519 1.00 58.56 279 ASN A N 1
ATOM 2230 C CA . ASN A 1 279 ? -38.243 -7.416 -9.473 1.00 58.56 279 ASN A CA 1
ATOM 2231 C C . ASN A 1 279 ? -37.478 -6.080 -9.404 1.00 58.56 279 ASN A C 1
ATOM 2233 O O . ASN A 1 279 ? -36.348 -6.001 -9.881 1.00 58.56 279 ASN A O 1
ATOM 2237 N N . SER A 1 280 ? -38.058 -5.031 -8.811 1.00 58.97 280 SER A N 1
ATOM 2238 C CA . SER A 1 280 ? -37.453 -3.692 -8.762 1.00 58.97 280 SER A CA 1
ATOM 2239 C C . SER A 1 280 ? -36.370 -3.517 -7.687 1.00 58.97 280 SER A C 1
ATOM 2241 O O . SER A 1 280 ? -35.720 -2.477 -7.657 1.00 58.97 280 SER A O 1
ATOM 2243 N N . LEU A 1 281 ? -36.168 -4.504 -6.803 1.00 54.22 281 LEU A N 1
ATOM 2244 C CA . LEU A 1 281 ? -35.168 -4.470 -5.719 1.00 54.22 281 LEU A CA 1
ATOM 2245 C C . LEU A 1 281 ? -33.886 -5.263 -6.039 1.00 54.22 281 LEU A C 1
ATOM 2247 O O . LEU A 1 281 ? -32.981 -5.334 -5.214 1.00 54.22 281 LEU A O 1
ATOM 2251 N N . LEU A 1 282 ? -33.791 -5.845 -7.237 1.00 55.56 282 LEU A N 1
ATOM 2252 C CA . LEU A 1 282 ? -32.702 -6.732 -7.659 1.00 55.56 282 LEU A CA 1
ATOM 2253 C C . LEU A 1 282 ? -31.447 -5.998 -8.161 1.00 55.56 282 LEU A C 1
ATOM 2255 O O . LEU A 1 282 ? -30.682 -6.575 -8.932 1.00 55.56 282 LEU A O 1
ATOM 2259 N N . THR A 1 283 ? -31.192 -4.744 -7.772 1.00 53.16 283 THR A N 1
ATOM 2260 C CA . THR A 1 283 ? -29.919 -4.113 -8.154 1.00 53.16 283 THR A CA 1
ATOM 2261 C C . THR A 1 283 ? -28.784 -4.857 -7.452 1.00 53.16 283 THR A C 1
ATOM 2263 O O . THR A 1 283 ? -28.758 -4.855 -6.216 1.00 53.16 283 THR A O 1
ATOM 2266 N N . PRO A 1 284 ? -27.844 -5.487 -8.182 1.00 53.09 284 PRO A N 1
ATOM 2267 C CA . PRO A 1 284 ? -26.684 -6.097 -7.558 1.00 53.09 284 PRO A CA 1
ATOM 2268 C C . PRO A 1 284 ? -25.973 -5.007 -6.765 1.00 53.09 284 PRO A C 1
ATOM 2270 O O . PRO A 1 284 ? -25.685 -3.939 -7.310 1.00 53.09 284 PRO A O 1
ATOM 2273 N N . GLY A 1 285 ? -25.744 -5.247 -5.473 1.00 49.09 285 GLY A N 1
ATOM 2274 C CA . GLY A 1 285 ? -24.982 -4.324 -4.645 1.00 49.09 285 GLY A CA 1
ATOM 2275 C C . GLY A 1 285 ? -23.641 -4.078 -5.322 1.00 49.09 285 GLY A C 1
ATOM 2276 O O . GLY A 1 285 ? -22.836 -5.002 -5.444 1.00 49.09 285 GLY A O 1
ATOM 2277 N N . TYR A 1 286 ? -23.428 -2.856 -5.816 1.00 46.53 286 TYR A N 1
ATOM 2278 C CA . TYR A 1 286 ? -22.141 -2.446 -6.356 1.00 46.53 286 TYR A CA 1
ATOM 2279 C C . TYR A 1 286 ? -21.100 -2.715 -5.273 1.00 46.53 286 TYR A C 1
ATOM 2281 O O . TYR A 1 286 ? -21.140 -2.109 -4.201 1.00 46.53 286 TYR A O 1
ATOM 2289 N N . GLY A 1 287 ? -20.200 -3.662 -5.546 1.00 41.72 287 GLY A N 1
ATOM 2290 C CA . GLY A 1 287 ? -19.054 -3.922 -4.692 1.00 41.72 287 GLY A CA 1
ATOM 2291 C C . GLY A 1 287 ? -18.350 -2.599 -4.427 1.00 41.72 287 GLY A C 1
ATOM 2292 O O . GLY A 1 287 ? -18.053 -1.850 -5.362 1.00 41.72 287 GLY A O 1
ATOM 2293 N N . SER A 1 288 ? -18.147 -2.288 -3.148 1.00 34.31 288 SER A N 1
ATOM 2294 C CA . SER A 1 288 ? -17.379 -1.128 -2.716 1.00 34.31 288 SER A CA 1
ATOM 2295 C C . SER A 1 288 ? -16.069 -1.104 -3.499 1.00 34.31 288 SER A C 1
ATOM 2297 O O . SER A 1 288 ? -15.281 -2.049 -3.393 1.00 34.31 288 SER A O 1
ATOM 2299 N N . LYS A 1 289 ? -15.858 -0.055 -4.301 1.00 32.06 289 LYS A N 1
ATOM 2300 C CA . LYS A 1 289 ? -14.560 0.207 -4.921 1.00 32.06 289 LYS A CA 1
ATOM 2301 C C . LYS A 1 289 ? -13.546 0.338 -3.785 1.00 32.06 289 LYS A C 1
ATOM 2303 O O . LYS A 1 289 ? -13.662 1.257 -2.977 1.00 32.06 289 LYS A O 1
ATOM 2308 N N . ALA A 1 290 ? -12.651 -0.639 -3.693 1.00 35.78 290 ALA A N 1
ATOM 2309 C CA . ALA A 1 290 ? -11.407 -0.520 -2.947 1.00 35.78 290 ALA A CA 1
ATOM 2310 C C . ALA A 1 290 ? -10.392 0.255 -3.792 1.00 35.78 290 ALA A C 1
ATOM 2312 O O . ALA A 1 290 ? -10.454 0.119 -5.038 1.00 35.78 290 ALA A O 1
#

pLDDT: mean 71.09, std 23.55, range [23.06, 96.38]

Radius of gyration: 27.44 Å; chains: 1; bounding box: 87×62×82 Å

Sequence (290 aa):
MDRNNVSYSINPNKIPSNTKNVFYTQKSSIHENYWFQDLGNSVFNLDKALKIFPNNDMTYAEKINSLVRLSIYIGLILSLFYSNYLFLYIPIIVMILTYVLYLFRLEQLDGVRASFGPTAQLNDINQRNLKDLTKRNMATTYDNYTGAGNGSRGGNGPGAGRPESFKDILNIKTCSKPNALNPFMNPLVFDSRNRDSACDPIKADNQLQIENEYNKYCIKDISDIFNHNSGRRQFYTVASTTYPNNQGGFANWLYKTPPTCKEGNGAQCVANYYTPLNNSLLTPGYGSKA

Organism: NCBI:txid1070528

Secondary structure (DSSP, 8-state):
-----------S-------------------PPPTTT-HHHHHS-GGGTT--S--TTS-HHHHHHHHHHHHHHHHHHHHHHHT-GGGGHHHHHHHHHHHHHHHHHHHHHHHHHHTT-TT--TTTHHHHHHHHHHHHHTTSS----------------TT-PPPPPHHHHTT----BPP-SS-TT-PPPTTS-TTPPPBP-TTSHHHHHHHHHHHHTTPPPPTT-TT--TT-GGG----S--SSS--HHHHHHHHH-PSPPGGGT-HHHHHHTSSS-S-GGG---------

Foldseek 3Di:
DDDDDDDDDDDPPDDPDDPPPPPPPPPQQPLDDACVVPVCCLQVNPVCLPVQDDDLQHQPRNNLSSVLNVLCVQLVVCCVVVVDNVSVCRSVVSVVVSVVVLVVLVVVVVVLQVVVPPPDDLVNCPPCVVPVVCVVPPPDDDPDDDDDDPDPDDDDDPDDRDDHRSCSSVSPQDADAADLVRLQLADDPPDDLAHGHHDDCVDPVRVVSSVCSLCVPPDDDPVPPVCPPRCVVVDHHDPANHHPGPVVVVCCVVDVDPQAVVNVPVLNVQLPDPDRPDPVSNDPPDPPDD

InterPro domains:
  IPR043915 Minor capsid protein P9 transmembrane helices [PF19066] (35-102)